Protein AF-A0A1U7WPF4-F1 (afdb_monomer)

Structure (mmCIF, N/CA/C/O backbone):
data_AF-A0A1U7WPF4-F1
#
_entry.id   AF-A0A1U7WPF4-F1
#
loop_
_atom_site.group_PDB
_atom_site.id
_atom_site.type_symbol
_atom_site.label_atom_id
_atom_site.label_alt_id
_atom_site.label_comp_id
_atom_site.label_asym_id
_atom_site.label_entity_id
_atom_site.label_seq_id
_atom_site.pdbx_PDB_ins_code
_atom_site.Cartn_x
_atom_site.Cartn_y
_atom_site.Cartn_z
_atom_site.occupancy
_atom_site.B_iso_or_equiv
_atom_site.auth_seq_id
_atom_site.auth_comp_id
_atom_site.auth_asym_id
_atom_site.auth_atom_id
_atom_site.pdbx_PDB_model_num
ATOM 1 N N . MET A 1 1 ? -2.478 -10.255 -0.727 1.00 48.97 1 MET A N 1
ATOM 2 C CA . MET A 1 1 ? -1.383 -9.416 -1.267 1.00 48.97 1 MET A CA 1
ATOM 3 C C . MET A 1 1 ? -1.701 -8.823 -2.640 1.00 48.97 1 MET A C 1
ATOM 5 O O . MET A 1 1 ? -1.668 -7.607 -2.736 1.00 48.97 1 MET A O 1
ATOM 9 N N . LYS A 1 2 ? -2.134 -9.605 -3.641 1.00 67.12 2 LYS A N 1
ATOM 10 C CA . LYS A 1 2 ? -2.385 -9.138 -5.029 1.00 67.12 2 LYS A CA 1
ATOM 11 C C . LYS A 1 2 ? -3.291 -7.903 -5.210 1.00 67.12 2 LYS A C 1
ATOM 13 O O . LYS A 1 2 ? -3.123 -7.143 -6.153 1.00 67.12 2 LYS A O 1
ATOM 18 N N . VAL A 1 3 ? -4.257 -7.677 -4.313 1.00 65.12 3 VAL A N 1
ATOM 19 C CA . VAL A 1 3 ? -5.149 -6.499 -4.386 1.00 65.12 3 VAL A CA 1
ATOM 20 C C . VAL A 1 3 ? -4.386 -5.196 -4.132 1.00 65.12 3 VAL A C 1
ATOM 22 O O . VAL A 1 3 ? -4.653 -4.196 -4.787 1.00 65.12 3 VAL A O 1
ATOM 25 N N . TRP A 1 4 ? -3.424 -5.208 -3.207 1.00 64.62 4 TRP A N 1
ATOM 26 C CA . TRP A 1 4 ? -2.628 -4.025 -2.883 1.00 64.62 4 TRP A CA 1
ATOM 27 C C . TRP A 1 4 ? -1.679 -3.660 -4.024 1.00 64.62 4 TRP A C 1
ATOM 29 O O . TRP A 1 4 ? -1.626 -2.502 -4.424 1.00 64.62 4 TRP A O 1
ATOM 39 N N . GLU A 1 5 ? -1.018 -4.661 -4.609 1.00 70.12 5 GLU A N 1
ATOM 40 C CA . GLU A 1 5 ? -0.181 -4.496 -5.804 1.00 70.12 5 GLU A CA 1
ATOM 41 C C . GLU A 1 5 ? -0.967 -3.831 -6.939 1.00 70.12 5 GLU A C 1
ATOM 43 O O . GLU A 1 5 ? -0.505 -2.848 -7.509 1.00 70.12 5 GLU A O 1
ATOM 48 N N . ARG A 1 6 ? -2.206 -4.278 -7.183 1.00 73.75 6 ARG A N 1
ATOM 49 C CA . ARG A 1 6 ? -3.078 -3.701 -8.215 1.00 73.75 6 ARG A CA 1
ATOM 50 C C . ARG A 1 6 ? -3.474 -2.249 -7.930 1.00 73.75 6 ARG A C 1
ATOM 52 O O . ARG A 1 6 ? -3.532 -1.440 -8.847 1.00 73.75 6 ARG A O 1
ATOM 59 N N . VAL A 1 7 ? -3.756 -1.909 -6.670 1.00 72.38 7 VAL A N 1
ATOM 60 C CA . VAL A 1 7 ? -4.099 -0.530 -6.269 1.00 72.38 7 VAL A CA 1
ATOM 61 C C . VAL A 1 7 ? -2.905 0.406 -6.456 1.00 72.38 7 VAL A C 1
ATOM 63 O O . VAL A 1 7 ? -3.070 1.510 -6.978 1.00 72.38 7 VAL A O 1
ATOM 66 N N . VAL A 1 8 ? -1.712 -0.038 -6.052 1.00 73.19 8 VAL A N 1
ATOM 67 C CA . VAL A 1 8 ? -0.465 0.710 -6.243 1.00 73.19 8 VAL A CA 1
ATOM 68 C C . VAL A 1 8 ? -0.181 0.887 -7.732 1.00 73.19 8 VAL A C 1
ATOM 70 O O . VAL A 1 8 ? 0.056 2.009 -8.164 1.00 73.19 8 VAL A O 1
ATOM 73 N N . GLU A 1 9 ? -0.284 -0.178 -8.527 1.00 77.88 9 GLU A N 1
ATOM 74 C CA . GLU A 1 9 ? -0.051 -0.130 -9.972 1.00 77.88 9 GLU A CA 1
ATOM 75 C C . GLU A 1 9 ? -0.976 0.872 -10.678 1.00 77.88 9 GLU A C 1
ATOM 77 O O . GLU A 1 9 ? -0.495 1.720 -11.425 1.00 77.88 9 GLU A O 1
ATOM 82 N N . VAL A 1 10 ? -2.288 0.823 -10.417 1.00 77.50 10 VAL A N 1
ATOM 83 C CA . VAL A 1 10 ? -3.262 1.735 -11.047 1.00 77.50 10 VAL A CA 1
ATOM 84 C C . VAL A 1 10 ? -2.981 3.194 -10.685 1.00 77.50 10 VAL A C 1
ATOM 86 O O . VAL A 1 10 ? -3.049 4.062 -11.550 1.00 77.50 10 VAL A O 1
ATOM 89 N N . THR A 1 11 ? -2.634 3.455 -9.423 1.00 73.06 11 THR A N 1
ATOM 90 C CA . THR A 1 11 ? -2.362 4.814 -8.926 1.00 73.06 11 THR A CA 1
ATOM 91 C C . THR A 1 11 ? -1.055 5.363 -9.496 1.00 73.06 11 THR A C 1
ATOM 93 O O . THR A 1 11 ? -0.963 6.527 -9.856 1.00 73.06 11 THR A O 1
ATOM 96 N N . VAL A 1 12 ? -0.025 4.525 -9.606 1.00 77.50 12 VAL A N 1
ATOM 97 C CA . VAL A 1 12 ? 1.260 4.936 -10.180 1.00 77.50 12 VAL A CA 1
ATOM 98 C C . VAL A 1 12 ? 1.130 5.158 -11.691 1.00 77.50 12 VAL A C 1
ATOM 100 O O . VAL A 1 12 ? 1.697 6.113 -12.211 1.00 77.50 12 VAL A O 1
ATOM 103 N N . ARG A 1 13 ? 0.348 4.335 -12.400 1.00 80.62 13 ARG A N 1
ATOM 104 C CA . ARG A 1 13 ? 0.133 4.478 -13.849 1.00 80.62 13 ARG A CA 1
ATOM 105 C C . ARG A 1 13 ? -0.703 5.699 -14.244 1.00 80.62 13 ARG A C 1
ATOM 107 O O . ARG A 1 13 ? -0.490 6.195 -15.342 1.00 80.62 13 ARG A O 1
ATOM 114 N N . SER A 1 14 ? -1.626 6.187 -13.406 1.00 77.19 14 SER A N 1
ATOM 115 C CA . SER A 1 14 ? -2.423 7.385 -13.741 1.00 77.19 14 SER A CA 1
ATOM 116 C C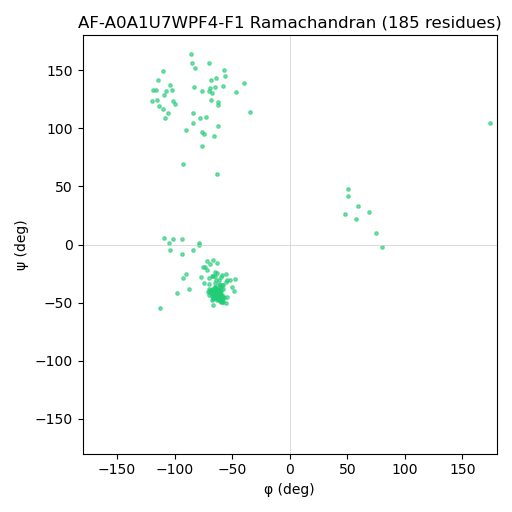 . SER A 1 14 ? -1.583 8.660 -13.817 1.00 77.19 14 SER A C 1
ATOM 118 O O . SER A 1 14 ? -1.926 9.580 -14.553 1.00 77.19 14 SER A O 1
ATOM 120 N N . ASP A 1 15 ? -0.472 8.693 -13.080 1.00 71.06 15 ASP A N 1
ATOM 121 C CA . ASP A 1 15 ? 0.337 9.894 -12.855 1.00 71.06 15 ASP A CA 1
ATOM 122 C C . ASP A 1 15 ? 1.695 9.848 -13.577 1.00 71.06 15 ASP A C 1
ATOM 124 O O . ASP A 1 15 ? 2.563 10.701 -13.339 1.00 71.06 15 ASP A O 1
ATOM 128 N N . LEU A 1 16 ? 1.932 8.822 -14.399 1.00 78.44 16 LEU A N 1
ATOM 129 C CA . LEU A 1 16 ? 3.168 8.636 -15.156 1.00 78.44 16 LEU A CA 1
ATOM 130 C C . LEU A 1 16 ? 2.895 8.718 -16.656 1.00 78.44 16 LEU A C 1
ATOM 132 O O . LEU A 1 16 ? 2.123 7.936 -17.204 1.00 78.44 16 LEU A O 1
ATOM 136 N N . SER A 1 17 ? 3.599 9.622 -17.339 1.00 80.06 17 SER A N 1
ATOM 137 C CA . SER A 1 17 ? 3.676 9.624 -18.798 1.00 80.06 17 SER A CA 1
ATOM 138 C C . SER A 1 17 ? 4.633 8.518 -19.243 1.00 80.06 17 SER A C 1
ATOM 140 O O . SER A 1 17 ? 5.854 8.694 -19.225 1.00 80.06 17 SER A O 1
ATOM 142 N N . ILE A 1 18 ? 4.084 7.359 -19.594 1.00 84.44 18 ILE A N 1
ATOM 143 C CA . ILE A 1 18 ? 4.850 6.258 -20.179 1.00 84.44 18 ILE A CA 1
ATOM 144 C C . ILE A 1 18 ? 4.971 6.519 -21.681 1.00 84.44 18 ILE A C 1
ATOM 146 O O . ILE A 1 18 ? 4.001 6.910 -22.325 1.00 84.44 18 ILE A O 1
ATOM 150 N N . TYR A 1 19 ? 6.170 6.334 -22.227 1.00 85.00 19 TYR A N 1
ATOM 151 C CA . TYR A 1 19 ? 6.428 6.548 -23.647 1.00 85.00 19 TYR A CA 1
ATOM 152 C C . TYR A 1 19 ? 5.709 5.484 -24.492 1.00 85.00 19 TYR A C 1
ATOM 154 O O . TYR A 1 19 ? 5.697 4.315 -24.110 1.00 85.00 19 TYR A O 1
ATOM 162 N N . GLU A 1 20 ? 5.160 5.860 -25.651 1.00 85.25 20 GLU A N 1
ATOM 163 C CA . GLU A 1 20 ? 4.393 4.947 -26.527 1.00 85.25 20 GLU A CA 1
ATOM 164 C C . GLU A 1 20 ? 5.209 3.725 -26.983 1.00 85.25 20 GLU A C 1
ATOM 166 O O . GLU A 1 20 ? 4.675 2.648 -27.223 1.00 85.25 20 GLU A O 1
ATOM 171 N N . ASN A 1 21 ? 6.532 3.872 -27.039 1.00 87.44 21 ASN A N 1
ATOM 172 C CA . ASN A 1 21 ? 7.481 2.844 -27.461 1.00 87.44 21 ASN A CA 1
ATOM 173 C C . ASN A 1 21 ? 7.767 1.803 -26.359 1.00 87.44 21 ASN A C 1
ATOM 175 O O . ASN A 1 21 ? 8.615 0.928 -26.546 1.00 87.44 21 ASN A O 1
ATOM 179 N N . GLN A 1 22 ? 7.160 1.935 -25.177 1.00 89.44 22 GLN A N 1
ATOM 180 C CA . GLN A 1 22 ? 7.374 1.029 -24.055 1.00 89.44 22 GLN A CA 1
ATOM 181 C C . GLN A 1 22 ? 6.469 -0.201 -24.199 1.00 89.44 22 GLN A C 1
ATOM 183 O O . GLN A 1 22 ? 5.284 -0.151 -23.895 1.00 89.44 22 GLN A O 1
ATOM 188 N N . PHE A 1 23 ? 7.040 -1.339 -24.591 1.00 89.75 23 PHE A N 1
ATOM 189 C CA . PHE A 1 23 ? 6.283 -2.594 -24.729 1.00 89.75 23 PHE A CA 1
ATOM 190 C C . PHE A 1 23 ? 6.318 -3.462 -23.462 1.00 89.75 23 PHE A C 1
ATOM 192 O O . PHE A 1 23 ? 5.392 -4.220 -23.183 1.00 89.75 23 PHE A O 1
ATOM 199 N N . GLY A 1 24 ? 7.395 -3.367 -22.677 1.00 89.50 24 GLY A N 1
ATOM 200 C CA . GLY A 1 24 ? 7.579 -4.180 -21.475 1.00 89.50 24 GLY A CA 1
ATOM 201 C C . GLY A 1 24 ? 6.624 -3.775 -20.353 1.00 89.50 24 GLY A C 1
ATOM 202 O O . GLY A 1 24 ? 6.532 -2.593 -20.020 1.00 89.50 24 GLY A O 1
ATOM 203 N N . PHE A 1 25 ? 5.964 -4.764 -19.741 1.00 87.38 25 PHE A N 1
ATOM 204 C CA . PHE A 1 25 ? 5.010 -4.591 -18.636 1.00 87.38 25 PHE A CA 1
ATOM 205 C C . PHE A 1 25 ? 3.827 -3.666 -18.957 1.00 87.38 25 PHE A C 1
ATOM 207 O O . PHE A 1 25 ? 3.209 -3.134 -18.038 1.00 87.38 25 PHE A O 1
ATOM 214 N N . MET A 1 26 ? 3.478 -3.462 -20.229 1.00 89.56 26 MET A N 1
ATOM 215 C CA . MET A 1 26 ? 2.339 -2.628 -20.612 1.00 89.56 26 MET A CA 1
ATOM 216 C C . MET A 1 26 ? 1.123 -3.478 -21.006 1.00 89.56 26 MET A C 1
ATOM 218 O O . MET A 1 26 ? 1.267 -4.439 -21.761 1.00 89.56 26 MET A O 1
ATOM 222 N N . PRO A 1 27 ? -0.087 -3.168 -20.498 1.00 85.50 27 PRO A N 1
ATOM 223 C CA . PRO A 1 27 ? -1.288 -3.887 -20.896 1.00 85.50 27 PRO A CA 1
ATOM 224 C C . PRO A 1 27 ? -1.567 -3.639 -22.379 1.00 85.50 27 PRO A C 1
ATOM 226 O O . PRO A 1 27 ? -1.479 -2.507 -22.844 1.00 85.50 27 PRO A O 1
ATOM 229 N N . GLY A 1 28 ? -1.909 -4.696 -23.112 1.00 86.50 28 GLY A N 1
ATOM 230 C CA . GLY A 1 28 ? -2.171 -4.606 -24.550 1.00 86.50 28 GLY A CA 1
ATOM 231 C C . GLY A 1 28 ? -0.920 -4.579 -25.430 1.00 86.50 28 GLY A C 1
ATOM 232 O O . GLY A 1 28 ? -1.082 -4.610 -26.640 1.00 86.50 28 GLY A O 1
ATOM 233 N N . HIS A 1 29 ? 0.287 -4.597 -24.850 1.00 88.50 29 HIS A N 1
ATOM 234 C CA . HIS A 1 29 ? 1.532 -4.727 -25.601 1.00 88.50 29 HIS A CA 1
ATOM 235 C C . HIS A 1 29 ? 2.169 -6.098 -25.413 1.00 88.50 29 HIS A C 1
ATOM 237 O O . HIS A 1 29 ? 2.324 -6.592 -24.294 1.00 88.50 29 HIS A O 1
ATOM 243 N N . SER A 1 30 ? 2.561 -6.715 -26.525 1.00 89.94 30 SER A N 1
ATOM 244 C CA . SER A 1 30 ? 3.259 -8.002 -26.529 1.00 89.94 30 SER A CA 1
ATOM 245 C C . SER A 1 30 ? 4.712 -7.839 -26.956 1.00 89.94 30 SER A C 1
ATOM 247 O O . SER A 1 30 ? 5.040 -7.027 -27.820 1.00 89.94 30 SER A O 1
ATOM 249 N N . THR A 1 31 ? 5.595 -8.694 -26.435 1.00 90.31 31 THR A N 1
ATOM 250 C CA . THR A 1 31 ? 6.973 -8.823 -26.933 1.00 90.31 31 THR A CA 1
ATOM 251 C C . THR A 1 31 ? 7.001 -9.110 -28.439 1.00 90.31 31 THR A C 1
ATOM 253 O O . THR A 1 31 ? 7.909 -8.663 -29.136 1.00 90.31 31 THR A O 1
ATOM 256 N N . MET A 1 32 ? 5.981 -9.798 -28.964 1.00 91.69 32 MET A N 1
ATOM 257 C CA . MET A 1 32 ? 5.857 -10.061 -30.399 1.00 91.69 32 MET A CA 1
ATOM 258 C C . MET A 1 32 ? 5.661 -8.785 -31.221 1.00 91.69 32 MET A C 1
ATOM 260 O O . MET A 1 32 ? 6.211 -8.696 -32.312 1.00 91.69 32 MET A O 1
ATOM 264 N N . GLU A 1 33 ? 4.927 -7.794 -30.710 1.00 91.19 33 GLU A N 1
ATOM 265 C CA . GLU A 1 33 ? 4.718 -6.518 -31.409 1.00 91.19 33 GLU A CA 1
ATOM 266 C C . GLU A 1 33 ? 6.022 -5.730 -31.503 1.00 91.19 33 GLU A C 1
ATOM 268 O O . GLU A 1 33 ? 6.372 -5.244 -32.577 1.00 91.19 33 GLU A O 1
ATOM 273 N N . ALA A 1 34 ? 6.789 -5.679 -30.409 1.00 91.06 34 ALA A N 1
ATOM 274 C CA . ALA A 1 34 ? 8.099 -5.035 -30.385 1.00 91.06 34 ALA A CA 1
ATOM 275 C C . ALA A 1 34 ? 9.066 -5.685 -31.391 1.00 91.06 34 ALA A C 1
ATOM 277 O O . ALA A 1 34 ? 9.697 -4.995 -32.194 1.00 91.06 34 ALA A O 1
ATOM 278 N N . ILE A 1 35 ? 9.138 -7.023 -31.395 1.00 93.56 35 ILE A N 1
ATOM 279 C CA . ILE A 1 35 ? 9.960 -7.782 -32.351 1.00 93.56 35 ILE A CA 1
ATOM 280 C C . ILE A 1 35 ? 9.477 -7.544 -33.784 1.00 93.56 35 ILE A C 1
ATOM 282 O O . ILE A 1 35 ? 10.292 -7.356 -34.687 1.00 93.56 35 ILE A O 1
ATOM 286 N N . HIS A 1 36 ? 8.162 -7.534 -34.008 1.00 94.31 36 HIS A N 1
ATOM 287 C CA . HIS A 1 36 ? 7.580 -7.297 -35.322 1.00 94.31 36 HIS A CA 1
ATOM 288 C C . HIS A 1 36 ? 7.934 -5.906 -35.859 1.00 94.31 36 HIS A C 1
ATOM 290 O O . HIS A 1 36 ? 8.359 -5.794 -37.007 1.00 94.31 36 HIS A O 1
ATOM 296 N N . LEU A 1 37 ? 7.830 -4.860 -35.034 1.00 92.56 37 LEU A N 1
ATOM 297 C CA . LEU A 1 37 ? 8.196 -3.491 -35.407 1.00 92.56 37 LEU A CA 1
ATOM 298 C C . LEU A 1 37 ? 9.673 -3.380 -35.788 1.00 92.56 37 LEU A C 1
ATOM 300 O O . LEU A 1 37 ? 9.999 -2.827 -36.840 1.00 92.56 37 LEU A O 1
ATOM 304 N N . VAL A 1 38 ? 10.559 -3.962 -34.976 1.00 93.19 38 VAL A N 1
ATOM 305 C CA . VAL A 1 38 ? 11.996 -4.029 -35.269 1.00 93.19 38 VAL A CA 1
ATOM 306 C C . VAL A 1 38 ? 12.247 -4.752 -36.590 1.00 93.19 38 VAL A C 1
ATOM 308 O O . VAL A 1 38 ? 12.969 -4.251 -37.450 1.00 93.19 38 VAL A O 1
ATOM 311 N N . ARG A 1 39 ? 11.613 -5.908 -36.795 1.00 95.50 39 ARG A N 1
ATOM 312 C CA . ARG A 1 39 ? 11.755 -6.683 -38.029 1.00 95.50 39 ARG A CA 1
ATOM 313 C C . ARG A 1 39 ? 11.269 -5.901 -39.247 1.00 95.50 39 ARG A C 1
ATOM 315 O O . ARG A 1 39 ? 11.950 -5.8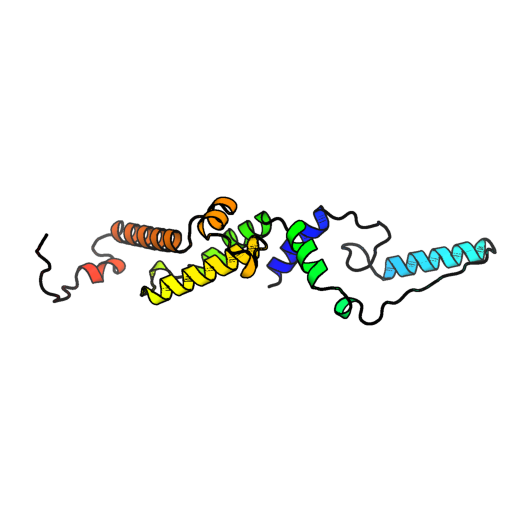89 -40.269 1.00 95.50 39 ARG A O 1
ATOM 322 N N . ARG A 1 40 ? 10.141 -5.199 -39.131 1.00 95.75 40 ARG A N 1
ATOM 323 C CA . ARG A 1 40 ? 9.592 -4.376 -40.213 1.00 95.75 40 ARG A CA 1
ATOM 324 C C . ARG A 1 40 ? 10.509 -3.207 -40.564 1.00 95.75 40 ARG A C 1
ATOM 326 O O . ARG A 1 40 ? 10.665 -2.889 -41.741 1.00 95.75 40 ARG A O 1
ATOM 333 N N . LEU A 1 41 ? 11.143 -2.597 -39.562 1.00 93.31 41 LEU A N 1
ATOM 334 C CA . LEU A 1 41 ? 12.152 -1.558 -39.764 1.00 93.31 41 LEU A CA 1
ATOM 335 C C . LEU A 1 41 ? 13.356 -2.103 -40.548 1.00 93.31 41 LEU A C 1
ATOM 337 O O . LEU A 1 41 ? 13.771 -1.493 -41.532 1.00 93.31 41 LEU A O 1
ATOM 341 N N . VAL A 1 42 ? 13.869 -3.272 -40.151 1.00 94.38 42 VAL A N 1
ATOM 342 C CA . VAL A 1 42 ? 14.988 -3.949 -40.827 1.00 94.38 42 VAL A CA 1
ATOM 343 C C . VAL A 1 42 ? 14.643 -4.271 -42.284 1.00 94.38 42 VAL A C 1
ATOM 345 O O . VAL A 1 42 ? 15.430 -3.971 -43.182 1.00 94.38 42 VAL A O 1
ATOM 348 N N . GLU A 1 43 ? 13.458 -4.832 -42.538 1.00 94.94 43 GLU A N 1
ATOM 349 C CA . GLU A 1 43 ? 12.974 -5.137 -43.892 1.00 94.94 43 GLU A CA 1
ATOM 350 C C . GLU A 1 43 ? 12.908 -3.872 -44.762 1.00 94.94 43 GLU A C 1
ATOM 352 O O . GLU A 1 43 ? 13.433 -3.858 -45.875 1.00 94.94 43 GLU A O 1
ATOM 357 N N . ARG A 1 44 ? 12.361 -2.774 -44.229 1.00 95.12 44 ARG A N 1
ATOM 358 C CA . ARG A 1 44 ? 12.224 -1.507 -44.961 1.00 95.12 44 ARG A CA 1
ATOM 359 C C . ARG A 1 44 ? 13.572 -0.851 -45.273 1.00 95.12 44 ARG A C 1
ATOM 361 O O . ARG A 1 44 ? 13.757 -0.308 -46.361 1.00 95.12 44 ARG A O 1
ATOM 368 N N . CYS A 1 45 ? 14.529 -0.894 -44.345 1.00 91.75 45 CYS A N 1
ATOM 369 C CA . CYS A 1 45 ? 15.885 -0.400 -44.603 1.00 91.75 45 CYS A CA 1
ATOM 370 C C . CYS A 1 45 ? 16.592 -1.227 -45.682 1.00 91.75 45 CYS A C 1
ATOM 372 O O . CYS A 1 45 ? 17.247 -0.655 -46.556 1.00 91.75 45 CYS A O 1
ATOM 374 N N . ARG A 1 46 ? 16.391 -2.553 -45.677 1.00 91.56 46 ARG A N 1
ATOM 375 C CA . ARG A 1 46 ? 16.917 -3.459 -46.704 1.00 91.56 46 ARG A CA 1
ATOM 376 C C . ARG A 1 46 ? 16.328 -3.166 -48.087 1.00 91.56 46 ARG A C 1
ATOM 378 O O . ARG A 1 46 ? 17.080 -3.133 -49.057 1.00 91.56 46 ARG A O 1
ATOM 385 N N . GLU A 1 47 ? 15.023 -2.913 -48.182 1.00 94.06 47 GLU A N 1
ATOM 386 C CA . GLU A 1 47 ? 14.351 -2.519 -49.433 1.00 94.06 47 GLU A CA 1
ATOM 387 C C . GLU A 1 47 ? 14.893 -1.193 -49.987 1.00 94.06 47 GLU A C 1
ATOM 389 O O . GLU A 1 47 ? 15.174 -1.079 -51.179 1.00 94.06 47 GLU A O 1
ATOM 394 N N . MET A 1 48 ? 15.104 -0.201 -49.116 1.00 93.31 48 MET A N 1
ATOM 395 C CA . MET A 1 48 ? 15.641 1.112 -49.496 1.00 93.31 48 MET A CA 1
ATOM 396 C C . MET A 1 48 ? 17.165 1.130 -49.700 1.00 93.31 48 MET A C 1
ATOM 398 O O . MET A 1 48 ? 17.712 2.198 -49.976 1.00 93.31 48 MET A O 1
ATOM 402 N N . LYS A 1 49 ? 17.855 -0.012 -49.546 1.00 92.56 49 LYS A N 1
ATOM 403 C CA . LYS A 1 49 ? 19.326 -0.133 -49.579 1.00 92.56 49 LYS A CA 1
ATOM 404 C C . LYS A 1 49 ? 20.035 0.875 -48.661 1.00 92.56 49 LYS A C 1
ATOM 406 O O . LYS A 1 49 ? 21.032 1.478 -49.050 1.00 92.56 49 LYS A O 1
ATOM 411 N N . LYS A 1 50 ? 19.498 1.087 -47.457 1.00 92.19 50 LYS A N 1
ATOM 412 C CA . LYS A 1 50 ? 20.107 1.946 -46.434 1.00 92.19 50 LYS A CA 1
ATOM 413 C C . LYS A 1 50 ? 20.757 1.096 -45.353 1.00 92.19 50 LYS A C 1
ATOM 415 O O . LYS A 1 50 ? 20.140 0.145 -44.872 1.00 92.19 50 LYS A O 1
ATOM 420 N N . ASP A 1 51 ? 21.949 1.496 -44.931 1.00 89.38 51 ASP A N 1
ATOM 421 C CA . ASP A 1 51 ? 22.616 0.887 -43.785 1.00 89.38 51 ASP A CA 1
ATOM 422 C C . ASP A 1 51 ? 21.848 1.213 -42.497 1.00 89.38 51 ASP A C 1
ATOM 424 O O . ASP A 1 51 ? 21.474 2.360 -42.236 1.00 89.38 51 ASP A O 1
ATOM 428 N N . LEU A 1 52 ? 21.570 0.176 -41.706 1.00 92.81 52 LEU A N 1
ATOM 429 C CA . LEU A 1 52 ? 20.872 0.263 -40.427 1.00 92.81 52 LEU A CA 1
ATOM 430 C C . LEU A 1 52 ? 21.794 -0.262 -39.329 1.00 92.81 52 LEU A C 1
ATOM 432 O O . LEU A 1 52 ? 22.219 -1.415 -39.365 1.00 92.81 52 LEU A O 1
ATOM 436 N N . HIS A 1 53 ? 22.039 0.567 -38.319 1.00 92.62 53 HIS A N 1
ATOM 437 C CA . HIS A 1 53 ? 22.775 0.183 -37.121 1.00 92.62 53 HIS A CA 1
ATOM 438 C C . HIS A 1 53 ? 21.813 0.106 -35.939 1.00 92.62 53 HIS A C 1
ATOM 440 O O . HIS A 1 53 ? 21.053 1.038 -35.684 1.00 92.62 53 HIS A O 1
ATOM 446 N N . MET A 1 54 ? 21.845 -1.013 -35.221 1.00 92.56 54 MET A N 1
ATOM 447 C CA . MET A 1 54 ? 21.005 -1.255 -34.052 1.00 92.56 54 MET A CA 1
ATOM 448 C C . MET A 1 54 ? 21.885 -1.454 -32.822 1.00 92.56 54 MET A C 1
ATOM 450 O O . MET A 1 54 ? 22.843 -2.223 -32.868 1.00 92.56 54 MET A O 1
ATOM 454 N N . VAL A 1 55 ? 21.545 -0.778 -31.725 1.00 95.19 55 VAL A N 1
ATOM 455 C CA . VAL A 1 55 ? 22.230 -0.915 -30.436 1.00 95.19 55 VAL A CA 1
ATOM 456 C C . VAL A 1 55 ? 21.260 -1.543 -29.445 1.00 95.19 55 VAL A C 1
ATOM 458 O O . VAL A 1 55 ? 20.204 -0.978 -29.165 1.00 95.19 55 VAL A O 1
ATOM 461 N N . PHE A 1 56 ? 21.622 -2.713 -28.924 1.00 91.50 56 PHE A N 1
ATOM 462 C CA . PHE A 1 56 ? 20.867 -3.404 -27.883 1.00 91.50 56 PHE A CA 1
ATOM 463 C C . PHE A 1 56 ? 21.528 -3.137 -26.534 1.00 91.50 56 PHE A C 1
ATOM 465 O O . PHE A 1 56 ? 22.707 -3.436 -26.351 1.00 91.50 56 PHE A O 1
ATOM 472 N N . ILE A 1 57 ? 20.772 -2.554 -25.607 1.00 92.19 57 ILE A N 1
ATOM 473 C CA . ILE A 1 57 ? 21.225 -2.263 -24.247 1.00 92.19 57 ILE A CA 1
ATOM 474 C C . ILE A 1 57 ? 20.475 -3.207 -23.315 1.00 92.19 57 ILE A C 1
ATOM 476 O O . ILE A 1 57 ? 19.251 -3.129 -23.229 1.00 92.19 57 ILE A O 1
ATOM 480 N N . ASP A 1 58 ? 21.211 -4.078 -22.631 1.00 91.56 58 ASP A N 1
ATOM 481 C CA . ASP A 1 58 ? 20.670 -4.957 -21.596 1.00 91.56 58 ASP A CA 1
ATOM 482 C C . ASP A 1 58 ? 21.249 -4.588 -20.227 1.00 91.56 58 ASP A C 1
ATOM 484 O O . ASP A 1 58 ? 22.420 -4.216 -20.105 1.00 91.56 58 ASP A O 1
ATOM 488 N N . LEU A 1 59 ? 20.409 -4.653 -19.196 1.00 89.94 59 LEU A N 1
ATOM 489 C CA . LEU A 1 59 ? 20.774 -4.287 -17.832 1.00 89.94 59 LEU A CA 1
ATOM 490 C C . LEU A 1 59 ? 20.867 -5.545 -16.974 1.00 89.94 59 LEU A C 1
ATOM 492 O O . LEU A 1 59 ? 19.857 -6.126 -16.580 1.00 89.94 59 LEU A O 1
ATOM 496 N N . GLU A 1 60 ? 22.090 -5.917 -16.607 1.00 90.94 60 GLU A N 1
ATOM 497 C CA . GLU A 1 60 ? 22.324 -7.048 -15.714 1.00 90.94 60 GLU A CA 1
ATOM 498 C C . GLU A 1 60 ? 21.694 -6.791 -14.332 1.00 90.94 60 GLU A C 1
ATOM 500 O O . GLU A 1 60 ? 22.054 -5.824 -13.650 1.00 90.94 60 GLU A O 1
ATOM 505 N N . ASN A 1 61 ? 20.795 -7.686 -13.906 1.00 86.00 61 ASN A N 1
ATOM 506 C CA . ASN A 1 61 ? 20.102 -7.654 -12.612 1.00 86.00 61 ASN A CA 1
ATOM 507 C C . ASN A 1 61 ? 19.459 -6.290 -12.305 1.00 86.00 61 ASN A C 1
ATOM 509 O O . ASN A 1 61 ? 19.614 -5.738 -11.213 1.00 86.00 61 ASN A O 1
ATOM 513 N N . ALA A 1 62 ? 18.731 -5.739 -13.282 1.00 85.31 62 ALA A N 1
ATOM 514 C CA . ALA A 1 62 ? 18.137 -4.403 -13.211 1.00 85.31 62 ALA A CA 1
ATOM 515 C C . ALA A 1 62 ? 17.368 -4.132 -11.904 1.00 85.31 62 ALA A C 1
ATOM 517 O O . ALA A 1 62 ? 17.496 -3.046 -11.345 1.00 85.31 62 ALA A O 1
ATOM 518 N N . TYR A 1 63 ? 16.621 -5.116 -11.387 1.00 80.06 63 TYR A N 1
ATOM 519 C CA . TYR A 1 63 ? 15.832 -4.977 -10.157 1.00 80.06 63 TYR A CA 1
ATOM 520 C C . TYR A 1 63 ? 16.675 -4.881 -8.880 1.00 80.06 63 TYR A C 1
ATOM 522 O O . TYR A 1 63 ? 16.296 -4.161 -7.956 1.00 80.06 63 TYR A O 1
ATOM 530 N N . ASP A 1 64 ? 17.814 -5.571 -8.821 1.00 88.31 64 ASP A N 1
ATOM 531 C CA . A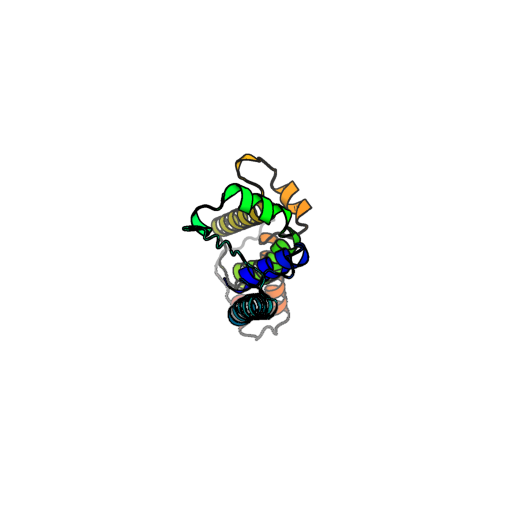SP A 1 64 ? 18.671 -5.587 -7.631 1.00 88.31 64 ASP A CA 1
ATOM 532 C C . ASP A 1 64 ? 19.486 -4.301 -7.501 1.00 88.31 64 ASP A C 1
ATOM 534 O O . ASP A 1 64 ? 19.800 -3.865 -6.393 1.00 88.31 64 ASP A O 1
ATOM 538 N N . LYS A 1 65 ? 19.777 -3.658 -8.638 1.00 88.19 65 LYS A N 1
ATOM 539 C CA . LYS A 1 65 ? 20.542 -2.409 -8.718 1.00 88.19 65 LYS A CA 1
ATOM 540 C C . LYS A 1 65 ? 19.685 -1.152 -8.501 1.00 88.19 65 LYS A C 1
ATOM 542 O O . LYS A 1 65 ? 20.238 -0.056 -8.434 1.00 88.19 65 LYS A O 1
ATOM 547 N N . VAL A 1 66 ? 18.358 -1.272 -8.363 1.00 84.25 66 VAL A N 1
ATOM 548 C CA . VAL A 1 66 ? 17.479 -0.115 -8.110 1.00 84.25 66 VAL A CA 1
ATOM 549 C C . VAL A 1 66 ? 17.730 0.450 -6.703 1.00 84.25 66 VAL A C 1
ATOM 551 O O . VAL A 1 66 ? 17.549 -0.275 -5.719 1.00 84.25 66 VAL A O 1
ATOM 554 N N . PRO A 1 67 ? 18.059 1.752 -6.554 1.00 85.06 67 PRO A N 1
ATOM 555 C CA . PRO A 1 67 ? 18.177 2.388 -5.245 1.00 85.06 67 PRO A CA 1
ATOM 556 C C . PRO A 1 67 ? 16.837 2.364 -4.497 1.00 85.06 67 PRO A C 1
ATOM 558 O O . PRO A 1 67 ? 15.932 3.160 -4.761 1.00 85.06 67 PRO A O 1
ATOM 561 N N . ARG A 1 68 ? 16.702 1.434 -3.543 1.00 78.62 68 ARG A N 1
ATOM 562 C CA . ARG A 1 68 ? 15.439 1.191 -2.824 1.00 78.62 68 ARG A CA 1
ATOM 563 C C . ARG A 1 68 ? 14.954 2.416 -2.054 1.00 78.62 68 ARG A C 1
ATOM 565 O O . ARG A 1 68 ? 13.755 2.652 -1.995 1.00 78.62 68 ARG A O 1
ATOM 572 N N . GLU A 1 69 ? 15.869 3.212 -1.509 1.00 68.69 69 GLU A N 1
ATOM 573 C CA . GLU A 1 69 ? 15.532 4.437 -0.776 1.00 68.69 69 GLU A CA 1
ATOM 574 C C . GLU A 1 69 ? 14.850 5.481 -1.674 1.00 68.69 69 GLU A C 1
ATOM 576 O O . GLU A 1 69 ? 13.828 6.057 -1.302 1.00 68.69 69 GLU A O 1
ATOM 581 N N . VAL A 1 70 ? 15.362 5.671 -2.894 1.00 75.31 70 VAL A N 1
ATOM 582 C CA . VAL A 1 70 ? 14.775 6.593 -3.876 1.00 75.31 70 VAL A CA 1
ATOM 583 C C . VAL A 1 70 ? 13.419 6.073 -4.343 1.00 75.31 70 VAL A C 1
ATOM 585 O O . VAL A 1 70 ? 12.452 6.831 -4.371 1.00 75.31 70 VAL A O 1
ATOM 588 N N . LEU A 1 71 ? 13.321 4.771 -4.633 1.00 72.44 71 LEU A N 1
ATOM 589 C CA . LEU A 1 71 ? 12.059 4.137 -5.014 1.00 72.44 71 LEU A CA 1
ATOM 590 C C . LEU A 1 71 ? 10.984 4.323 -3.933 1.00 72.44 71 LEU A C 1
ATOM 592 O O . LEU A 1 71 ? 9.858 4.695 -4.258 1.00 72.44 71 LEU A O 1
ATOM 596 N N . CYS A 1 72 ? 11.332 4.123 -2.658 1.00 66.94 72 CYS A N 1
ATOM 597 C CA . CYS A 1 72 ? 10.423 4.351 -1.535 1.00 66.94 72 CYS A CA 1
ATOM 598 C C . CYS A 1 72 ? 9.927 5.800 -1.496 1.00 66.94 72 CYS A C 1
ATOM 600 O O . CYS A 1 72 ? 8.719 6.017 -1.464 1.00 66.94 72 CYS A O 1
ATOM 602 N N . ARG A 1 73 ? 10.823 6.789 -1.594 1.00 68.19 73 ARG A N 1
ATOM 603 C CA . ARG A 1 73 ? 10.437 8.211 -1.605 1.00 68.19 73 ARG A CA 1
ATOM 604 C C . ARG A 1 73 ? 9.536 8.571 -2.789 1.00 68.19 73 ARG A C 1
ATOM 606 O O . ARG A 1 73 ? 8.590 9.340 -2.638 1.00 68.19 73 ARG A O 1
ATOM 613 N N . CYS A 1 74 ? 9.807 8.018 -3.971 1.00 71.88 74 CYS A N 1
ATOM 614 C CA . CYS A 1 74 ? 8.971 8.225 -5.154 1.00 71.88 74 CYS A CA 1
ATOM 615 C C . CYS A 1 74 ? 7.579 7.609 -4.980 1.00 71.88 74 CYS A C 1
ATOM 617 O O . CYS A 1 74 ? 6.583 8.246 -5.320 1.00 71.88 74 CYS A O 1
ATOM 619 N N . LEU A 1 75 ? 7.500 6.398 -4.424 1.00 69.88 75 LEU A N 1
ATOM 620 C CA . LEU A 1 75 ? 6.228 5.751 -4.110 1.00 69.88 75 LEU A CA 1
ATOM 621 C C . LEU A 1 75 ? 5.459 6.518 -3.032 1.00 69.88 75 LEU A C 1
ATOM 623 O O . LEU A 1 75 ? 4.252 6.658 -3.160 1.00 69.88 75 LEU A O 1
ATOM 627 N N . GLU A 1 76 ? 6.124 7.074 -2.024 1.00 68.69 76 GLU A N 1
ATOM 628 C CA . GLU A 1 76 ? 5.490 7.918 -1.001 1.00 68.69 76 GLU A CA 1
ATOM 629 C C . GLU A 1 76 ? 4.920 9.222 -1.576 1.00 68.69 76 GLU A C 1
ATOM 631 O O . GLU A 1 76 ? 3.859 9.674 -1.151 1.00 68.69 76 GLU A O 1
ATOM 636 N N . ALA A 1 77 ? 5.597 9.817 -2.561 1.00 68.88 77 ALA A N 1
ATOM 637 C CA . ALA A 1 77 ? 5.123 11.024 -3.233 1.00 68.88 77 ALA A CA 1
ATOM 638 C C . ALA A 1 77 ? 3.963 10.756 -4.212 1.00 68.88 77 ALA A C 1
ATOM 640 O O . ALA A 1 77 ? 3.107 11.620 -4.391 1.00 68.88 77 ALA A O 1
ATOM 641 N N . LYS A 1 78 ? 3.948 9.583 -4.863 1.00 67.38 78 LYS A N 1
ATOM 642 C CA . LYS A 1 78 ? 3.013 9.233 -5.951 1.00 67.38 78 LYS A CA 1
ATOM 643 C C . LYS A 1 78 ? 1.817 8.400 -5.493 1.00 67.38 78 LYS A C 1
ATOM 645 O O . LYS A 1 78 ? 0.696 8.629 -5.931 1.00 67.38 78 LYS A O 1
ATOM 650 N N . VAL A 1 79 ? 2.025 7.422 -4.613 1.00 65.94 79 VAL A N 1
ATOM 651 C CA . VAL A 1 79 ? 0.932 6.644 -4.025 1.00 65.94 79 VAL A CA 1
ATOM 652 C C . VAL A 1 79 ? 0.263 7.545 -3.005 1.00 65.94 79 VAL A C 1
ATOM 654 O O . VAL A 1 79 ? 0.707 7.652 -1.863 1.00 65.94 79 VAL A O 1
ATOM 657 N N . ALA A 1 80 ? -0.800 8.221 -3.442 1.00 63.56 80 ALA A N 1
ATOM 658 C CA . ALA A 1 80 ? -1.539 9.145 -2.604 1.00 63.56 80 ALA A CA 1
ATOM 659 C C . ALA A 1 80 ? -1.810 8.500 -1.231 1.00 63.56 80 ALA A C 1
ATOM 661 O O . ALA A 1 80 ? -2.357 7.389 -1.180 1.00 63.56 80 ALA A O 1
ATOM 662 N N . PRO A 1 81 ? -1.531 9.196 -0.113 1.00 65.12 81 PRO A N 1
ATOM 663 C CA . PRO A 1 81 ? -1.936 8.755 1.221 1.00 65.12 81 PRO A CA 1
ATOM 664 C C . PRO A 1 81 ? -3.412 8.323 1.253 1.00 65.12 81 PRO A C 1
ATOM 666 O O . PRO A 1 81 ? -3.784 7.398 1.967 1.00 65.12 81 PRO A O 1
ATOM 669 N N . LEU A 1 82 ? -4.246 8.918 0.391 1.00 61.91 82 LEU A N 1
ATOM 670 C CA . LEU A 1 82 ? -5.650 8.572 0.165 1.00 61.91 82 LEU A CA 1
ATOM 671 C C . LEU A 1 82 ? -5.898 7.128 -0.311 1.00 61.91 82 LEU A C 1
ATOM 673 O O . LEU A 1 82 ? -6.883 6.526 0.118 1.00 61.91 82 LEU A O 1
ATOM 677 N N . ALA A 1 83 ? -5.046 6.547 -1.162 1.00 66.38 83 ALA A N 1
ATOM 678 C CA . ALA A 1 83 ? -5.178 5.153 -1.601 1.00 66.38 83 ALA A CA 1
ATOM 679 C C . ALA A 1 83 ? -4.907 4.185 -0.439 1.00 66.38 83 ALA A C 1
ATOM 681 O O . ALA A 1 83 ? -5.659 3.232 -0.221 1.00 66.38 83 ALA A O 1
ATOM 682 N N . TYR A 1 84 ? -3.899 4.499 0.376 1.00 68.88 84 TYR A N 1
ATOM 683 C CA . TYR A 1 84 ? -3.590 3.764 1.601 1.00 68.88 84 TYR A CA 1
ATOM 684 C C . TYR A 1 84 ? -4.700 3.905 2.648 1.00 68.88 84 TYR A C 1
ATOM 686 O O . TYR A 1 84 ? -5.145 2.911 3.218 1.00 68.88 84 TYR A O 1
ATOM 694 N N . ILE A 1 85 ? -5.224 5.121 2.833 1.00 70.38 85 ILE A N 1
ATOM 695 C CA . ILE A 1 85 ? -6.382 5.400 3.691 1.00 70.38 85 ILE A CA 1
ATOM 696 C C . ILE A 1 85 ? -7.590 4.575 3.233 1.00 70.38 85 ILE A C 1
ATOM 698 O O . ILE A 1 85 ? -8.276 3.974 4.060 1.00 70.38 85 ILE A O 1
ATOM 702 N N . ARG A 1 86 ? -7.851 4.502 1.923 1.00 72.19 86 ARG A N 1
ATOM 703 C CA . ARG A 1 86 ? -8.957 3.716 1.359 1.00 72.19 86 ARG A CA 1
ATOM 704 C C . ARG A 1 86 ? -8.766 2.221 1.608 1.00 72.19 86 ARG A C 1
ATOM 706 O O . ARG A 1 86 ? -9.691 1.570 2.086 1.00 72.19 86 ARG A O 1
ATOM 713 N N . PHE A 1 87 ? -7.572 1.687 1.363 1.00 74.88 87 PHE A N 1
ATOM 714 C CA . PHE A 1 87 ? -7.251 0.285 1.639 1.00 74.88 87 PHE A CA 1
ATOM 715 C C . PHE A 1 87 ? -7.386 -0.059 3.123 1.00 74.88 87 PHE A C 1
ATOM 717 O O . PHE A 1 87 ? -7.989 -1.072 3.484 1.00 74.88 87 PHE A O 1
ATOM 724 N N . TYR A 1 88 ? -6.891 0.817 3.993 1.00 76.56 88 TYR A N 1
ATOM 725 C CA . TYR A 1 88 ? -7.020 0.652 5.429 1.00 76.56 88 TYR A CA 1
ATOM 726 C C . TYR A 1 88 ? -8.491 0.630 5.867 1.00 76.56 88 TYR A C 1
ATOM 728 O O . TYR A 1 88 ? -8.886 -0.244 6.638 1.00 76.56 88 TYR A O 1
ATOM 736 N N . LYS A 1 89 ? -9.323 1.538 5.335 1.00 76.56 89 LYS A N 1
ATOM 737 C CA . LYS A 1 89 ? -10.767 1.586 5.621 1.00 76.56 89 LYS A CA 1
ATOM 738 C C . LYS A 1 89 ? -11.505 0.327 5.160 1.00 76.56 89 LYS A C 1
ATOM 740 O O . LYS A 1 89 ? -12.369 -0.142 5.892 1.00 76.56 89 LYS A O 1
ATOM 745 N N . VAL A 1 90 ? -11.190 -0.187 3.969 1.00 77.56 90 VAL A N 1
ATOM 746 C CA . VAL A 1 90 ? -11.968 -1.256 3.313 1.00 77.56 90 VAL A CA 1
ATOM 747 C C . VAL A 1 90 ? -11.518 -2.657 3.724 1.00 77.56 90 VAL A C 1
ATOM 749 O O . VAL A 1 90 ? -12.359 -3.532 3.888 1.00 77.56 90 VAL A O 1
ATOM 752 N N . LEU A 1 91 ? -10.215 -2.890 3.897 1.00 79.06 91 LEU A N 1
ATOM 753 C CA . LEU A 1 91 ? -9.677 -4.237 4.121 1.00 79.06 91 LEU A CA 1
ATOM 754 C C . LEU A 1 91 ? -9.106 -4.407 5.521 1.00 79.06 91 LEU A C 1
ATOM 756 O O . LEU A 1 91 ? -9.513 -5.307 6.253 1.00 79.06 91 LEU A O 1
ATOM 760 N N . VAL A 1 92 ? -8.176 -3.538 5.914 1.00 80.44 92 VAL A N 1
ATOM 761 C CA . VAL A 1 92 ? -7.436 -3.714 7.170 1.00 80.44 92 VAL A CA 1
ATOM 762 C C . VAL A 1 92 ? -8.362 -3.573 8.370 1.00 80.44 92 VAL A C 1
ATOM 764 O O . VAL A 1 92 ? -8.401 -4.459 9.218 1.00 80.44 92 VAL A O 1
ATOM 767 N N . ARG A 1 93 ? -9.127 -2.480 8.440 1.00 83.50 93 ARG A N 1
ATOM 768 C CA . ARG A 1 93 ? -9.992 -2.178 9.582 1.00 83.50 93 ARG A CA 1
ATOM 769 C C . ARG A 1 93 ? -11.052 -3.263 9.820 1.00 83.50 93 ARG A C 1
ATOM 771 O O . ARG A 1 93 ? -11.126 -3.720 10.957 1.00 83.50 93 ARG A O 1
ATOM 778 N N . PRO A 1 94 ? -11.828 -3.726 8.820 1.00 82.44 94 PRO A N 1
ATOM 779 C CA . PRO A 1 94 ? -12.775 -4.821 9.030 1.00 82.44 94 PRO A CA 1
ATOM 780 C C . PRO A 1 94 ? -12.093 -6.133 9.420 1.00 82.44 94 PRO A C 1
ATOM 782 O O . PRO A 1 94 ? -12.569 -6.807 10.323 1.00 82.44 94 PRO A O 1
ATOM 785 N N . THR A 1 95 ? -10.948 -6.463 8.811 1.00 84.12 95 THR A N 1
ATOM 786 C CA . THR A 1 95 ? -10.200 -7.689 9.146 1.00 84.12 95 THR A CA 1
ATOM 787 C C . THR A 1 95 ? -9.684 -7.657 10.586 1.00 84.12 95 THR A C 1
ATOM 789 O O . THR A 1 95 ? -9.795 -8.641 11.308 1.00 84.12 95 THR A O 1
ATOM 792 N N . MET A 1 96 ? -9.162 -6.512 11.035 1.00 82.88 96 MET A N 1
ATOM 793 C CA . MET A 1 96 ? -8.682 -6.325 12.408 1.00 82.88 96 MET A CA 1
ATOM 794 C C . MET A 1 96 ? -9.804 -6.259 13.445 1.00 82.88 96 MET A C 1
ATOM 796 O O . MET A 1 96 ? -9.534 -6.476 14.619 1.00 82.88 96 MET A O 1
ATOM 800 N N . LEU A 1 97 ? -11.030 -5.921 13.044 1.00 84.00 97 LEU A N 1
ATOM 801 C CA . LEU A 1 97 ? -12.199 -5.868 13.929 1.00 84.00 97 LEU A CA 1
ATOM 802 C C . LEU A 1 97 ? -13.100 -7.098 13.782 1.00 84.00 97 LEU A C 1
ATOM 804 O O . LEU A 1 97 ? -14.165 -7.156 14.398 1.00 84.00 97 LEU A O 1
ATOM 808 N N . TYR A 1 98 ? -12.699 -8.082 12.979 1.00 85.06 98 TYR A N 1
ATOM 809 C CA . TYR A 1 98 ? -13.488 -9.282 12.768 1.00 85.06 98 TYR A CA 1
ATOM 810 C C . TYR A 1 98 ? -13.658 -10.047 14.086 1.00 85.06 98 TYR A C 1
ATOM 812 O O . TYR A 1 98 ? -12.683 -10.451 14.716 1.00 85.06 98 TYR A O 1
ATOM 820 N N . GLY A 1 99 ? -14.907 -10.229 14.518 1.00 81.00 99 GLY A N 1
ATOM 821 C CA . GLY A 1 99 ? -15.220 -10.885 15.789 1.00 81.00 99 GLY A CA 1
ATOM 822 C C . GLY A 1 99 ? -14.958 -10.032 17.036 1.00 81.00 99 GLY A C 1
ATOM 823 O O . GLY A 1 99 ? -15.069 -10.547 18.147 1.00 81.00 99 GLY A O 1
ATOM 824 N N . ALA A 1 100 ? -14.669 -8.733 16.892 1.00 81.50 100 ALA A N 1
ATOM 825 C CA . ALA A 1 100 ? -14.428 -7.819 18.014 1.00 81.50 100 ALA A CA 1
ATOM 826 C C . ALA A 1 100 ? -15.567 -7.772 19.054 1.00 81.50 100 ALA A C 1
ATOM 828 O O . ALA A 1 100 ? -15.332 -7.449 20.227 1.00 81.50 100 ALA A O 1
ATOM 829 N N . GLU A 1 101 ? -16.787 -8.097 18.626 1.00 80.44 101 GLU A N 1
ATOM 830 C CA . GLU A 1 101 ? -17.997 -8.189 19.450 1.00 80.44 101 GLU A CA 1
ATOM 831 C C . GLU A 1 101 ? -17.941 -9.355 20.450 1.00 80.44 101 GLU A C 1
ATOM 833 O O . GLU A 1 101 ? -18.506 -9.257 21.535 1.00 80.44 101 GLU A O 1
ATOM 838 N N . CYS A 1 102 ? -17.190 -10.417 20.139 1.00 78.38 102 CYS A N 1
ATOM 839 C CA . CYS A 1 102 ? -17.083 -11.631 20.954 1.00 78.38 102 CYS A CA 1
ATOM 840 C C . CYS A 1 102 ? -15.768 -11.729 21.745 1.00 78.38 102 CYS A C 1
ATOM 842 O O . CYS A 1 102 ? -15.563 -12.675 22.503 1.00 78.38 102 CYS A O 1
ATOM 844 N N . TRP A 1 103 ? -14.836 -10.792 21.561 1.00 79.31 103 TRP A N 1
ATOM 845 C CA . TRP A 1 103 ? -13.524 -10.872 22.201 1.00 79.31 103 TRP A CA 1
ATOM 846 C C . TRP A 1 103 ? -13.567 -10.510 23.690 1.00 79.31 103 TRP A C 1
ATOM 848 O O . TRP A 1 103 ? -14.030 -9.430 24.071 1.00 79.31 103 TRP A O 1
ATOM 858 N N . LEU A 1 104 ? -12.943 -11.338 24.532 1.00 75.25 104 LEU A N 1
ATOM 859 C CA . LEU A 1 104 ? -12.619 -10.973 25.911 1.00 75.25 104 LEU A CA 1
ATOM 860 C C . LEU A 1 104 ? -11.397 -10.036 25.913 1.00 75.25 104 LEU A C 1
ATOM 862 O O . LEU A 1 104 ? -10.238 -10.454 25.978 1.00 75.25 104 LEU A O 1
ATOM 866 N N . VAL A 1 105 ? -11.650 -8.743 25.732 1.00 73.50 105 VAL A N 1
ATOM 867 C CA . VAL A 1 105 ? -10.585 -7.756 25.538 1.00 73.50 105 VAL A CA 1
ATOM 868 C C . VAL A 1 105 ? -10.042 -7.296 26.884 1.00 73.50 105 VAL A C 1
ATOM 870 O O . VAL A 1 105 ? -10.727 -6.617 27.639 1.00 73.50 105 VAL A O 1
ATOM 873 N N . LYS A 1 106 ? -8.783 -7.653 27.150 1.00 80.94 106 LYS A N 1
ATOM 874 C CA . LYS A 1 106 ? -7.967 -7.075 28.222 1.00 80.94 106 LYS A CA 1
ATOM 875 C C . LYS A 1 106 ? -7.294 -5.796 27.725 1.00 80.94 106 LYS A C 1
ATOM 877 O O . LYS A 1 106 ? -7.011 -5.676 26.529 1.00 80.94 106 LYS A O 1
ATOM 882 N N . ASP A 1 107 ? -6.931 -4.901 28.639 1.00 81.69 107 ASP A N 1
ATOM 883 C CA . ASP A 1 107 ? -6.228 -3.653 28.299 1.00 81.69 107 ASP A CA 1
ATOM 884 C C . ASP A 1 107 ? -4.936 -3.891 27.506 1.00 81.69 107 ASP A C 1
ATOM 886 O O . ASP A 1 107 ? -4.600 -3.130 26.599 1.00 81.69 107 ASP A O 1
ATOM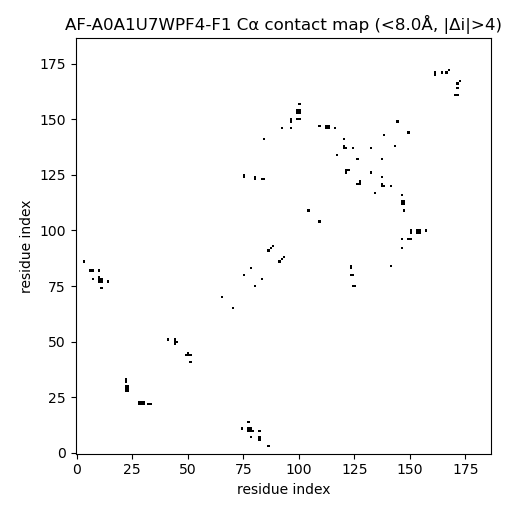 890 N N . THR A 1 108 ? -4.246 -5.005 27.757 1.00 84.00 108 THR A N 1
ATOM 891 C CA . THR A 1 108 ? -3.047 -5.406 27.007 1.00 84.00 108 THR A CA 1
ATOM 892 C C . THR A 1 108 ? -3.322 -5.637 25.518 1.00 84.00 108 THR A C 1
ATOM 894 O O . THR A 1 108 ? -2.493 -5.281 24.678 1.00 84.00 108 THR A O 1
ATOM 897 N N . HIS A 1 109 ? -4.483 -6.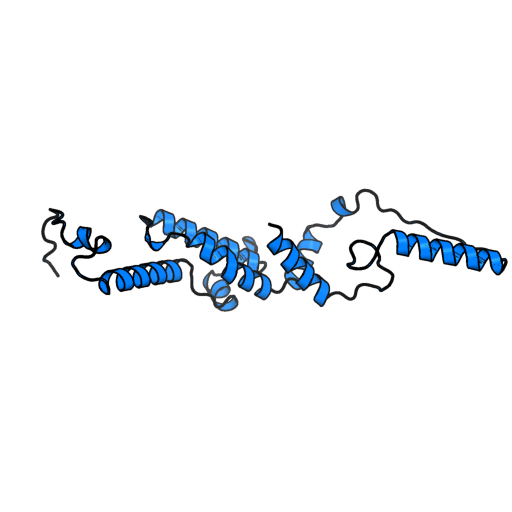191 25.158 1.00 80.62 109 HIS A N 1
ATOM 898 C CA . HIS A 1 109 ? -4.884 -6.378 23.762 1.00 80.62 109 HIS A CA 1
ATOM 899 C C . HIS A 1 109 ? -5.220 -5.041 23.101 1.00 80.62 109 HIS A C 1
ATOM 901 O O . HIS A 1 109 ? -4.785 -4.790 21.977 1.00 80.62 109 HIS A O 1
ATOM 907 N N . VAL A 1 110 ? -5.901 -4.146 23.823 1.00 81.75 110 VAL A N 1
ATOM 908 C CA . VAL A 1 110 ? -6.206 -2.790 23.338 1.00 81.75 110 VAL A CA 1
ATOM 909 C C . VAL A 1 110 ? -4.924 -2.021 23.032 1.00 81.75 110 VAL A C 1
ATOM 911 O O . VAL A 1 110 ? -4.816 -1.398 21.977 1.00 81.75 110 VAL A O 1
ATOM 914 N N . GLN A 1 111 ? -3.922 -2.090 23.914 1.00 85.06 111 GLN A N 1
ATOM 915 C CA . GLN A 1 111 ? -2.643 -1.416 23.683 1.00 85.06 111 GLN A CA 1
ATOM 916 C C . GLN A 1 111 ? -1.909 -1.974 22.462 1.00 85.06 111 GLN A C 1
ATOM 918 O O . GLN A 1 111 ? -1.407 -1.203 21.647 1.00 85.06 111 GLN A O 1
ATOM 923 N N . LYS A 1 112 ? -1.907 -3.299 22.267 1.00 84.88 112 LYS A N 1
ATOM 924 C CA . LYS A 1 112 ? -1.322 -3.919 21.065 1.00 84.88 112 LYS A CA 1
ATOM 925 C C . LYS A 1 112 ? -2.005 -3.436 19.782 1.00 84.88 112 LYS A C 1
ATOM 927 O O . LYS A 1 112 ? -1.312 -3.093 18.826 1.00 84.88 112 LYS A O 1
ATOM 932 N N . ILE A 1 113 ? -3.337 -3.339 19.780 1.00 83.56 113 ILE A N 1
ATOM 933 C CA . ILE A 1 113 ? -4.107 -2.806 18.645 1.00 83.56 113 ILE A CA 1
ATOM 934 C C . ILE A 1 113 ? -3.758 -1.332 18.398 1.00 83.56 113 ILE A C 1
ATOM 936 O O . ILE A 1 113 ? -3.485 -0.960 17.260 1.00 83.56 113 ILE A O 1
ATOM 940 N N . LYS A 1 114 ? -3.679 -0.504 19.448 1.00 84.81 114 LYS A N 1
ATOM 941 C CA . LYS A 1 114 ? -3.303 0.920 19.343 1.00 84.81 114 LYS A CA 1
ATOM 942 C C . LYS A 1 114 ? -1.892 1.117 18.791 1.00 84.81 114 LYS A C 1
ATOM 944 O O . LYS A 1 114 ? -1.663 2.020 17.981 1.00 84.81 114 LYS A O 1
ATOM 949 N N . VAL A 1 115 ? -0.942 0.278 19.205 1.00 86.06 115 VAL A N 1
ATOM 950 C CA . VAL A 1 115 ? 0.435 0.298 18.691 1.00 86.06 115 VAL A CA 1
ATOM 951 C C . VAL A 1 115 ? 0.468 -0.118 17.221 1.00 86.06 115 VAL A C 1
ATOM 953 O O . VAL A 1 115 ? 1.100 0.570 16.417 1.00 86.06 115 VAL A O 1
ATOM 956 N N . ALA A 1 116 ? -0.237 -1.192 16.853 1.00 83.69 116 ALA A N 1
ATOM 957 C CA . ALA A 1 116 ? -0.340 -1.642 15.466 1.00 83.69 116 ALA A CA 1
ATOM 958 C C . ALA A 1 116 ? -0.970 -0.564 14.570 1.00 83.69 116 ALA A C 1
ATOM 960 O O . ALA A 1 116 ? -0.378 -0.189 13.561 1.00 83.69 116 ALA A O 1
ATOM 961 N N . GLU A 1 117 ? -2.101 0.010 14.989 1.00 83.75 117 GLU A N 1
ATOM 962 C CA . GLU A 1 117 ? -2.776 1.116 14.305 1.00 83.75 117 GLU A CA 1
ATOM 963 C C . GLU A 1 117 ? -1.834 2.302 14.095 1.00 83.75 117 GLU A C 1
ATOM 965 O O . GLU A 1 117 ? -1.669 2.777 12.976 1.00 83.75 117 GLU A O 1
ATOM 970 N N . THR A 1 118 ? -1.152 2.745 15.152 1.00 83.44 118 THR A N 1
ATOM 971 C CA . THR A 1 118 ? -0.236 3.891 15.079 1.00 83.44 118 THR A CA 1
ATOM 972 C C . THR A 1 118 ? 0.934 3.624 14.133 1.00 83.44 118 THR A C 1
ATOM 974 O O . THR A 1 118 ? 1.339 4.515 13.388 1.00 83.44 118 THR A O 1
ATOM 977 N N . ARG A 1 119 ? 1.483 2.403 14.132 1.00 81.44 119 ARG A N 1
ATOM 978 C CA . ARG A 1 119 ? 2.566 2.012 13.220 1.00 81.44 119 ARG A CA 1
ATOM 979 C C . ARG A 1 119 ? 2.097 2.001 11.766 1.00 81.44 119 ARG A C 1
ATOM 981 O O . ARG A 1 119 ? 2.819 2.488 10.903 1.00 81.44 119 ARG A O 1
ATOM 988 N N . MET A 1 120 ? 0.889 1.501 11.507 1.00 77.81 120 MET A N 1
ATOM 989 C CA . MET A 1 120 ? 0.298 1.509 10.168 1.00 77.81 120 MET A CA 1
ATOM 990 C C . MET A 1 120 ? 0.000 2.932 9.695 1.00 77.81 120 MET A C 1
ATOM 992 O O . MET A 1 120 ? 0.403 3.286 8.597 1.00 77.81 120 MET A O 1
ATOM 996 N N . LEU A 1 121 ? -0.621 3.777 10.524 1.00 77.88 121 LEU A N 1
ATOM 997 C CA . LEU A 1 121 ? -0.899 5.180 10.187 1.00 77.88 121 LEU A CA 1
ATOM 998 C C . LEU A 1 121 ? 0.384 5.971 9.890 1.00 77.88 121 LEU A C 1
ATOM 1000 O O . LEU A 1 121 ? 0.418 6.742 8.938 1.00 77.88 121 LEU A O 1
ATOM 1004 N N . ARG A 1 122 ? 1.459 5.742 10.659 1.00 78.81 122 ARG A N 1
ATOM 1005 C CA . ARG A 1 122 ? 2.782 6.330 10.385 1.00 78.81 122 ARG A CA 1
ATOM 1006 C C . ARG A 1 122 ? 3.315 5.919 9.020 1.00 78.81 122 ARG A C 1
ATOM 1008 O O . ARG A 1 122 ? 3.710 6.789 8.255 1.00 78.81 122 ARG A O 1
ATOM 1015 N N . LEU A 1 123 ? 3.261 4.624 8.709 1.00 73.25 123 LEU A N 1
ATOM 1016 C CA . LEU A 1 123 ? 3.681 4.106 7.409 1.00 73.25 123 LEU A CA 1
ATOM 1017 C C . LEU A 1 123 ? 2.858 4.725 6.266 1.00 73.25 123 LEU A C 1
ATOM 1019 O O . LEU A 1 123 ? 3.428 5.158 5.275 1.00 73.25 123 LEU A O 1
ATOM 1023 N N . MET A 1 124 ? 1.535 4.838 6.431 1.00 70.12 124 MET A N 1
ATOM 1024 C CA . MET A 1 124 ? 0.643 5.446 5.431 1.00 70.12 124 MET A CA 1
ATOM 1025 C C . MET A 1 124 ? 0.953 6.916 5.148 1.00 70.12 124 MET A C 1
ATOM 1027 O O . MET A 1 124 ? 0.690 7.401 4.052 1.00 70.12 124 MET A O 1
ATOM 1031 N N . CYS A 1 125 ? 1.470 7.636 6.140 1.00 70.00 125 CYS A N 1
ATOM 1032 C CA . CYS A 1 125 ? 1.834 9.041 6.008 1.00 70.00 125 CYS A CA 1
ATOM 1033 C C . CYS A 1 125 ? 3.311 9.263 5.643 1.00 70.00 125 CYS A C 1
ATOM 1035 O O . CYS A 1 125 ? 3.724 10.421 5.616 1.00 70.00 125 CYS A O 1
ATOM 1037 N N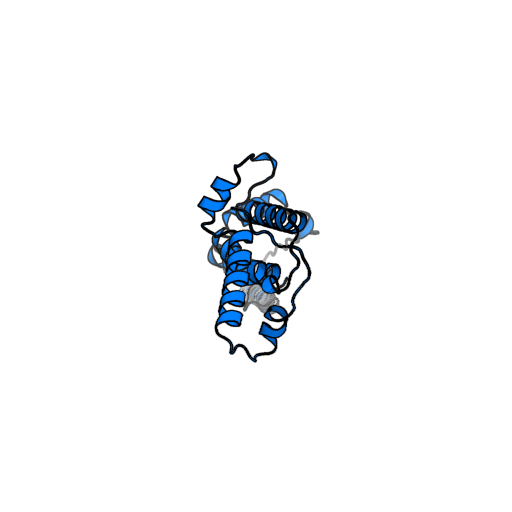 . GLY A 1 126 ? 4.083 8.197 5.383 1.00 69.81 126 GLY A N 1
ATOM 1038 C CA . GLY A 1 126 ? 5.512 8.280 5.056 1.00 69.81 126 GLY A CA 1
ATOM 1039 C C . GLY A 1 126 ? 6.383 8.716 6.237 1.00 69.81 126 GLY A C 1
ATOM 1040 O O . GLY A 1 126 ? 7.402 9.367 6.045 1.00 69.81 126 GLY A O 1
ATOM 1041 N N . HIS A 1 127 ? 5.961 8.430 7.473 1.00 72.00 127 HIS A N 1
ATOM 1042 C CA . HIS A 1 127 ? 6.667 8.881 8.670 1.00 72.00 127 HIS A CA 1
ATOM 1043 C C . HIS A 1 127 ? 7.515 7.773 9.295 1.00 72.00 127 HIS A C 1
ATOM 1045 O O . HIS A 1 127 ? 7.001 6.726 9.708 1.00 72.00 127 HIS A O 1
ATOM 1051 N N . ILE A 1 128 ? 8.811 8.037 9.449 1.00 65.44 128 ILE A N 1
ATOM 1052 C CA . ILE A 1 128 ? 9.762 7.169 10.143 1.00 65.44 128 ILE A CA 1
ATOM 1053 C C . ILE A 1 128 ? 9.766 7.448 11.651 1.00 65.44 128 ILE A C 1
ATOM 1055 O O . ILE A 1 128 ? 9.283 8.468 12.148 1.00 65.44 128 ILE A O 1
ATOM 1059 N N . ARG A 1 129 ? 10.325 6.516 12.436 1.00 60.50 129 ARG A N 1
ATOM 1060 C CA . ARG A 1 129 ? 10.398 6.653 13.905 1.00 60.50 129 ARG A CA 1
ATOM 1061 C C . ARG A 1 129 ? 11.181 7.903 14.341 1.00 60.50 129 ARG A C 1
ATOM 1063 O O . ARG A 1 129 ? 10.894 8.442 15.408 1.00 60.50 129 ARG A O 1
ATOM 1070 N N . PHE A 1 130 ? 12.129 8.360 13.522 1.00 61.38 130 PHE A N 1
ATOM 1071 C CA . PHE A 1 130 ? 12.960 9.538 13.784 1.00 61.38 130 PHE A CA 1
ATOM 1072 C C . PHE A 1 130 ? 12.227 10.871 13.634 1.00 61.38 130 PHE A C 1
ATOM 1074 O O . PHE A 1 130 ? 12.649 11.840 14.257 1.00 61.38 130 PHE A O 1
ATOM 1081 N N . ASP A 1 131 ? 11.093 10.910 12.931 1.00 70.06 131 ASP A N 1
ATOM 1082 C CA . ASP A 1 131 ? 10.367 12.162 12.687 1.00 70.06 131 ASP A CA 1
ATOM 1083 C C . ASP A 1 131 ? 9.771 12.761 13.970 1.00 70.06 131 ASP A C 1
ATOM 1085 O O . ASP A 1 131 ? 9.328 13.904 13.975 1.00 70.06 131 ASP A O 1
ATOM 1089 N N . LYS A 1 132 ? 9.722 11.991 15.073 1.00 74.56 132 LYS A N 1
ATOM 1090 C CA . LYS A 1 132 ? 9.190 12.404 16.392 1.00 74.56 132 LYS A CA 1
ATOM 1091 C C . LYS A 1 132 ? 7.814 13.095 16.323 1.00 74.56 132 LYS A C 1
ATOM 1093 O O . LYS A 1 132 ? 7.433 13.838 17.224 1.00 74.56 132 LYS A O 1
ATOM 1098 N N . ILE A 1 133 ? 7.029 12.799 15.287 1.00 76.06 133 ILE A N 1
ATOM 1099 C CA . ILE A 1 133 ? 5.702 13.385 15.080 1.00 76.06 133 ILE A CA 1
ATOM 1100 C C . ILE A 1 133 ? 4.739 12.865 16.147 1.00 76.06 133 ILE A C 1
ATOM 1102 O O . ILE A 1 133 ? 4.697 11.663 16.433 1.00 76.06 133 ILE A O 1
ATOM 1106 N N . ARG A 1 134 ? 3.952 13.775 16.722 1.00 79.75 134 ARG A N 1
ATOM 1107 C CA . ARG A 1 134 ? 2.893 13.482 17.694 1.00 79.75 134 ARG A CA 1
ATOM 1108 C C . ARG A 1 134 ? 1.773 12.641 17.062 1.00 79.75 134 ARG A C 1
ATOM 1110 O O . ARG A 1 134 ? 1.450 12.801 15.888 1.00 79.75 134 ARG A O 1
ATOM 1117 N N . LYS A 1 135 ? 1.184 11.710 17.821 1.00 78.62 135 LYS A N 1
ATOM 1118 C CA . LYS A 1 135 ? 0.172 10.761 17.300 1.00 78.62 135 LYS A CA 1
ATOM 1119 C C . LYS A 1 135 ? -1.116 11.464 16.853 1.00 78.62 135 LYS A C 1
ATOM 1121 O O . LYS A 1 135 ? -1.809 10.950 15.984 1.00 78.62 135 LYS A O 1
ATOM 1126 N N . GLU A 1 136 ? -1.412 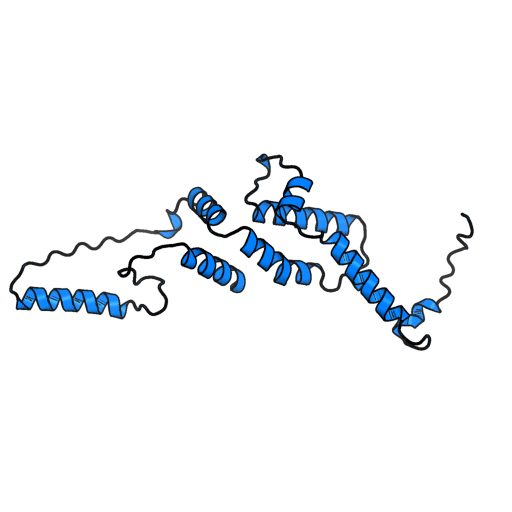12.615 17.444 1.00 80.12 136 GLU A N 1
ATOM 1127 C CA . GLU A 1 136 ? -2.579 13.458 17.189 1.00 80.12 136 GLU A CA 1
ATOM 1128 C C . GLU A 1 136 ? -2.506 14.059 15.782 1.00 80.12 136 GLU A C 1
ATOM 1130 O O . GLU A 1 136 ? -3.423 13.881 14.993 1.00 80.12 136 GLU A O 1
ATOM 1135 N N . VAL A 1 137 ? -1.347 14.614 15.411 1.00 78.38 137 VAL A N 1
ATOM 1136 C CA . VAL A 1 137 ? -1.099 15.203 14.082 1.00 78.38 137 VAL A CA 1
ATOM 1137 C C . VAL A 1 137 ? -1.324 14.183 12.961 1.00 78.38 137 VAL A C 1
ATOM 1139 O O . VAL A 1 137 ? -1.874 14.499 11.909 1.00 78.38 137 VAL A O 1
ATOM 1142 N N . ILE A 1 138 ? -0.929 12.928 13.193 1.00 75.81 138 ILE A N 1
ATOM 1143 C CA . ILE A 1 138 ? -1.142 11.837 12.234 1.00 75.81 138 ILE A CA 1
ATOM 1144 C C . ILE A 1 138 ? -2.635 11.512 12.114 1.00 75.81 138 ILE A C 1
ATOM 1146 O O . ILE A 1 138 ? -3.114 11.247 11.015 1.00 75.81 138 ILE A O 1
ATOM 1150 N N . ARG A 1 139 ? -3.384 11.539 13.223 1.00 78.00 139 ARG A N 1
ATOM 1151 C CA . ARG A 1 139 ? -4.832 11.290 13.201 1.00 78.00 139 ARG A CA 1
ATOM 1152 C C . ARG A 1 139 ? -5.586 12.405 12.492 1.00 78.00 139 ARG A C 1
ATOM 1154 O O . ARG A 1 139 ? -6.444 12.081 11.677 1.00 78.00 139 ARG A O 1
ATOM 1161 N N . ASP A 1 140 ? -5.225 13.662 12.727 1.00 78.88 140 ASP A N 1
ATOM 1162 C CA . ASP A 1 140 ? -5.857 14.816 12.078 1.00 78.88 140 ASP A CA 1
ATOM 1163 C C . ASP A 1 140 ? -5.625 14.795 10.567 1.00 78.88 140 ASP A C 1
ATOM 1165 O O . ASP A 1 140 ? -6.560 14.953 9.785 1.00 78.88 140 ASP A O 1
ATOM 1169 N N . LYS A 1 141 ? -4.395 14.478 10.142 1.00 74.31 141 LYS A N 1
ATOM 1170 C CA . LYS A 1 141 ? -4.045 14.330 8.723 1.00 74.31 141 LYS A CA 1
ATOM 1171 C C . LYS A 1 141 ? -4.834 13.214 8.033 1.00 74.31 141 LYS A C 1
ATOM 1173 O O . LYS A 1 141 ? -5.134 13.299 6.846 1.00 74.31 141 LYS A O 1
ATOM 1178 N N . VAL A 1 142 ? -5.132 12.143 8.764 1.00 73.00 142 VAL A N 1
ATOM 1179 C CA . VAL A 1 142 ? -5.801 10.954 8.230 1.00 73.00 142 VAL A CA 1
ATOM 1180 C C . VAL A 1 142 ? -7.333 11.049 8.334 1.00 73.00 142 VAL A C 1
ATOM 1182 O O . VAL A 1 142 ? -8.041 10.407 7.553 1.00 73.00 142 VAL A O 1
ATOM 1185 N N . GLY A 1 143 ? -7.858 11.837 9.277 1.00 74.94 143 GLY A N 1
ATOM 1186 C CA . GLY A 1 143 ? -9.291 12.075 9.465 1.00 74.94 143 GLY A CA 1
ATOM 1187 C C . GLY A 1 143 ? -10.095 10.799 9.738 1.00 74.94 143 GLY A C 1
ATOM 1188 O O . GLY A 1 143 ? -11.226 10.657 9.273 1.00 74.94 143 GLY A O 1
ATOM 1189 N N . MET A 1 144 ? -9.501 9.810 10.416 1.00 76.81 144 MET A N 1
ATOM 1190 C CA . MET A 1 144 ? -10.137 8.520 10.692 1.00 76.81 144 MET A CA 1
ATOM 1191 C C . MET A 1 144 ? -10.351 8.292 12.187 1.00 76.81 144 MET A C 1
ATOM 1193 O O . MET A 1 144 ? -9.410 8.402 12.968 1.00 76.81 144 MET A O 1
ATOM 1197 N N . ALA A 1 145 ? -11.564 7.857 12.553 1.00 81.50 145 ALA A N 1
ATOM 1198 C CA . ALA A 1 145 ? -11.852 7.322 13.885 1.00 81.50 145 ALA A CA 1
ATOM 1199 C C . ALA A 1 145 ? -10.918 6.152 14.209 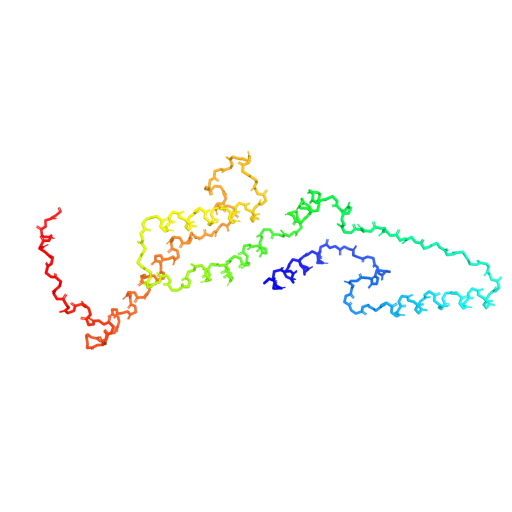1.00 81.50 145 ALA A C 1
ATOM 1201 O O . ALA A 1 145 ? -10.576 5.371 13.312 1.00 81.50 145 ALA A O 1
ATOM 1202 N N . SER A 1 146 ? -10.538 6.024 15.474 1.00 83.12 146 SER A N 1
ATOM 1203 C CA . SER A 1 146 ? -9.611 4.986 15.915 1.00 83.12 146 SER A CA 1
ATOM 1204 C C . SER A 1 146 ? -10.232 3.588 15.867 1.00 83.12 146 SER A C 1
ATOM 1206 O O . SER A 1 146 ? -11.452 3.424 15.947 1.00 83.12 146 SER A O 1
ATOM 1208 N N . LEU A 1 147 ? -9.396 2.551 15.767 1.00 83.25 147 LEU A N 1
ATOM 1209 C CA . LEU A 1 147 ? -9.850 1.162 15.892 1.00 83.25 147 LEU A CA 1
ATOM 1210 C C . LEU A 1 147 ? -10.525 0.912 17.238 1.00 83.25 147 LEU A C 1
ATOM 1212 O O . LEU A 1 147 ? -11.482 0.154 17.295 1.00 83.25 147 LEU A O 1
ATOM 1216 N N . ASP A 1 148 ? -10.054 1.568 18.296 1.00 83.31 148 ASP A N 1
ATOM 1217 C CA . ASP A 1 148 ? -10.630 1.480 19.638 1.00 83.31 148 ASP A CA 1
ATOM 1218 C C . ASP A 1 148 ? -12.082 1.994 19.673 1.00 83.31 148 ASP A C 1
ATOM 1220 O O . ASP A 1 148 ? -12.971 1.287 20.149 1.00 83.31 148 ASP A O 1
ATOM 1224 N N . GLU A 1 149 ? -12.353 3.160 19.081 1.00 86.44 149 GLU A N 1
ATOM 1225 C CA . GLU A 1 149 ? -13.722 3.679 18.939 1.00 86.44 149 GLU A CA 1
ATOM 1226 C C . GLU A 1 149 ? -14.579 2.766 18.068 1.00 86.44 149 GLU A C 1
ATOM 1228 O O . GLU A 1 149 ? -15.697 2.426 18.445 1.00 86.44 149 GLU A O 1
ATOM 1233 N N . LYS A 1 150 ? -14.050 2.295 16.932 1.00 88.12 150 LYS A N 1
ATOM 1234 C CA . LYS A 1 150 ? -14.797 1.389 16.048 1.00 88.12 150 LYS A CA 1
ATOM 1235 C C . LYS A 1 150 ? -15.102 0.044 16.699 1.00 88.12 150 LYS A C 1
ATOM 1237 O O . LYS A 1 150 ? -16.166 -0.520 16.456 1.00 88.12 150 LYS A O 1
ATOM 1242 N N . MET A 1 151 ? -14.213 -0.440 17.559 1.00 85.62 151 MET A N 1
ATOM 1243 C CA . MET A 1 151 ? -14.433 -1.635 18.366 1.00 85.62 151 MET A CA 1
ATOM 1244 C C . MET A 1 151 ? -15.558 -1.418 19.386 1.00 85.62 151 MET A C 1
ATOM 1246 O O . MET A 1 151 ? -16.415 -2.288 19.540 1.00 85.62 151 MET A O 1
ATOM 1250 N N . ARG A 1 152 ? -15.588 -0.258 20.061 1.00 85.88 152 ARG A N 1
ATOM 1251 C CA . ARG A 1 152 ? -16.686 0.109 20.973 1.00 85.88 152 ARG A CA 1
ATOM 1252 C C . ARG A 1 152 ? -18.009 0.238 20.231 1.00 85.88 152 ARG A C 1
ATOM 1254 O O . ARG A 1 152 ? -18.993 -0.332 20.681 1.00 85.88 152 ARG A O 1
ATOM 1261 N N . GLU A 1 153 ? -18.024 0.920 19.087 1.00 88.00 153 GLU A N 1
ATOM 1262 C CA . GLU A 1 153 ? -19.222 1.050 18.252 1.00 88.00 153 GLU A CA 1
ATOM 1263 C C . GLU A 1 153 ? -19.783 -0.319 17.848 1.00 88.00 153 GLU A C 1
ATOM 1265 O O . GLU A 1 153 ? -20.984 -0.532 17.967 1.00 88.00 153 GLU A O 1
ATOM 1270 N N . ALA A 1 154 ? -18.939 -1.252 17.393 1.00 86.75 154 ALA A N 1
ATOM 1271 C CA . ALA A 1 154 ? -19.380 -2.597 17.013 1.00 86.75 154 ALA A CA 1
ATOM 1272 C C . ALA A 1 154 ? -20.027 -3.334 18.199 1.00 86.75 154 ALA A C 1
ATOM 1274 O O . ALA A 1 154 ? -21.135 -3.851 18.098 1.00 86.75 154 ALA A O 1
ATOM 1275 N N . ARG A 1 155 ? -19.389 -3.282 19.374 1.00 87.12 155 ARG A N 1
ATOM 1276 C CA . ARG A 1 155 ? -19.920 -3.890 20.604 1.00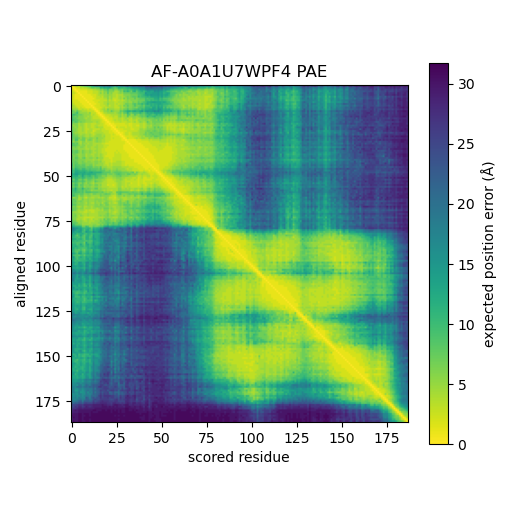 87.12 155 ARG A CA 1
ATOM 1277 C C . ARG A 1 155 ? -21.244 -3.284 21.048 1.00 87.12 155 ARG A C 1
ATOM 1279 O O . ARG A 1 155 ? -22.135 -4.021 21.456 1.00 87.12 155 ARG A O 1
ATOM 1286 N N . LEU A 1 156 ? -21.374 -1.960 20.976 1.00 87.81 156 LEU A N 1
ATOM 1287 C CA . LEU A 1 156 ? -22.618 -1.275 21.321 1.00 87.81 156 LEU A CA 1
ATOM 1288 C C . LEU A 1 156 ? -23.735 -1.647 20.345 1.00 87.81 156 LEU A C 1
ATOM 1290 O O . LEU A 1 156 ? -24.823 -1.996 20.788 1.00 87.81 156 LEU A O 1
ATOM 1294 N N . ARG A 1 157 ? -23.453 -1.696 19.038 1.00 89.38 157 ARG A N 1
ATOM 1295 C CA . ARG A 1 157 ? -24.430 -2.157 18.037 1.00 89.38 157 ARG A CA 1
ATOM 1296 C C . ARG A 1 157 ? -24.874 -3.598 18.281 1.00 89.38 157 ARG A C 1
ATOM 1298 O O . ARG A 1 157 ? -26.061 -3.892 18.144 1.00 89.38 157 ARG A O 1
ATOM 1305 N N . TRP A 1 158 ? -23.953 -4.486 18.657 1.00 86.25 158 TRP A N 1
ATOM 1306 C CA . TRP A 1 158 ? -24.290 -5.857 19.043 1.00 86.25 158 TRP A CA 1
ATOM 1307 C C . TRP A 1 158 ? -25.174 -5.898 20.283 1.00 86.25 158 TRP A C 1
ATOM 1309 O O . TRP A 1 158 ? -26.200 -6.572 20.302 1.00 86.25 158 TRP A O 1
ATOM 1319 N N . PHE A 1 159 ? -24.820 -5.131 21.311 1.00 83.69 159 PHE A N 1
ATOM 1320 C CA . PHE A 1 159 ? -25.611 -5.039 22.531 1.00 83.69 159 PHE A CA 1
ATOM 1321 C C . PHE A 1 159 ? -27.027 -4.513 22.257 1.00 83.69 159 PHE A C 1
ATOM 1323 O O . PHE A 1 159 ? -28.008 -5.100 22.711 1.00 83.69 159 PHE A O 1
ATOM 1330 N N . GLU A 1 160 ? -27.161 -3.464 21.447 1.00 87.50 160 GLU A N 1
ATOM 1331 C CA . GLU A 1 160 ? -28.452 -2.947 20.985 1.00 87.50 160 GLU A CA 1
ATOM 1332 C C . GLU A 1 160 ? -29.227 -3.981 20.160 1.00 87.50 160 GLU A C 1
ATOM 1334 O O . GLU A 1 160 ? -30.450 -4.085 20.263 1.00 87.50 160 GLU A O 1
ATOM 1339 N N . HIS A 1 161 ? -28.539 -4.770 19.330 1.00 87.44 161 HIS A N 1
ATOM 1340 C CA . HIS A 1 161 ? -29.150 -5.897 18.633 1.00 87.44 161 HIS A CA 1
ATOM 1341 C C . HIS A 1 161 ? -29.711 -6.923 19.627 1.00 87.44 161 HIS A C 1
ATOM 1343 O O . HIS A 1 161 ? -30.875 -7.293 19.503 1.00 87.44 161 HIS A O 1
ATOM 1349 N N . VAL A 1 162 ? -28.945 -7.312 20.650 1.00 85.62 162 VAL A N 1
ATOM 1350 C CA . VAL A 1 162 ? -29.388 -8.236 21.707 1.00 85.62 162 VAL A CA 1
ATOM 1351 C C . VAL A 1 162 ? -30.587 -7.671 22.478 1.00 85.62 162 VAL A C 1
ATOM 1353 O O . VAL A 1 162 ? -31.570 -8.386 22.670 1.00 85.62 162 VAL A O 1
ATOM 1356 N N . LYS A 1 163 ? -30.572 -6.385 22.857 1.00 83.81 163 LYS A N 1
ATOM 1357 C CA . LYS A 1 163 ? -31.683 -5.738 23.582 1.00 83.81 163 LYS A CA 1
ATOM 1358 C C . LYS A 1 163 ? -32.981 -5.659 22.778 1.00 83.81 163 LYS A C 1
ATOM 1360 O O . LYS A 1 163 ? -34.051 -5.746 23.374 1.00 83.81 163 LYS A O 1
ATOM 1365 N N . ARG A 1 164 ? -32.903 -5.551 21.447 1.00 87.06 164 ARG A N 1
ATOM 1366 C CA . ARG A 1 164 ? -34.074 -5.578 20.549 1.00 87.06 164 ARG A CA 1
ATOM 1367 C C . ARG A 1 164 ? -34.724 -6.957 20.422 1.00 87.06 164 ARG A C 1
ATOM 1369 O O . ARG A 1 164 ? -35.827 -7.056 19.893 1.00 87.06 164 ARG A O 1
ATOM 1376 N N . ARG A 1 165 ? -34.060 -8.031 20.857 1.00 85.81 165 ARG A N 1
ATOM 1377 C CA . ARG A 1 165 ? -34.607 -9.394 20.798 1.00 85.81 165 ARG A CA 1
ATOM 1378 C C . ARG A 1 165 ? -35.541 -9.650 21.981 1.00 85.81 165 ARG A C 1
ATOM 1380 O O . ARG A 1 165 ? -35.373 -9.078 23.063 1.00 85.81 165 ARG A O 1
ATOM 1387 N N . SER A 1 166 ? -36.508 -10.546 21.766 1.00 84.00 166 SER A N 1
ATOM 1388 C CA . SER A 1 166 ? -37.435 -10.982 22.812 1.00 84.00 166 SER A CA 1
ATOM 1389 C C . SER A 1 166 ? -36.669 -11.548 24.005 1.00 84.00 166 SER A C 1
ATOM 1391 O O . SER A 1 166 ? -35.577 -12.102 23.858 1.00 84.00 166 SER A O 1
ATOM 1393 N N . ILE A 1 167 ? -37.239 -11.414 25.201 1.00 78.94 167 ILE A N 1
ATOM 1394 C CA . ILE A 1 167 ? -36.580 -11.864 26.433 1.00 78.94 167 ILE A CA 1
ATOM 1395 C C . ILE A 1 167 ? -36.389 -13.390 26.456 1.00 78.94 167 ILE A C 1
ATOM 1397 O O . ILE A 1 167 ? -35.485 -13.905 27.104 1.00 78.94 167 ILE A O 1
ATOM 1401 N N . GLU A 1 168 ? -37.201 -14.123 25.698 1.00 82.75 168 GLU A N 1
ATOM 1402 C CA . GLU A 1 168 ? -37.136 -15.578 25.535 1.00 82.75 168 GLU A CA 1
ATOM 1403 C C . GLU A 1 168 ? -35.981 -16.025 24.624 1.00 82.75 168 GLU A C 1
ATOM 1405 O O . GLU A 1 168 ? -35.542 -17.175 24.706 1.00 82.75 168 GLU A O 1
ATOM 1410 N N . ALA A 1 169 ? -35.446 -15.117 23.799 1.00 82.56 169 ALA A N 1
ATOM 1411 C CA . ALA A 1 169 ? -34.407 -15.425 22.827 1.00 82.56 169 ALA A CA 1
ATOM 1412 C C . ALA A 1 169 ? -33.141 -16.014 23.492 1.00 82.56 169 ALA A C 1
ATOM 1414 O O . ALA A 1 169 ? -32.648 -15.448 24.474 1.00 82.56 169 ALA A O 1
ATOM 1415 N N . PRO A 1 170 ? -32.538 -17.076 22.913 1.00 84.62 170 PRO A N 1
ATOM 1416 C CA . PRO A 1 170 ? -31.321 -17.715 23.429 1.00 84.62 170 PRO A CA 1
ATOM 1417 C C . PRO A 1 170 ? -30.169 -16.757 23.735 1.00 84.62 170 PRO A C 1
ATOM 1419 O O . PRO A 1 170 ? -29.476 -16.894 24.737 1.00 84.62 170 PRO A O 1
ATOM 1422 N N . VAL A 1 171 ? -30.014 -15.718 22.914 1.00 80.38 171 VAL A N 1
ATOM 1423 C CA . VAL A 1 171 ? -28.953 -14.709 23.054 1.00 80.38 171 VAL A CA 1
ATOM 1424 C C . VAL A 1 171 ? -29.037 -13.896 24.355 1.00 80.38 171 VAL A C 1
ATOM 1426 O O . VAL A 1 171 ? -28.061 -13.254 24.729 1.00 80.38 171 VAL A O 1
ATOM 1429 N N . ARG A 1 172 ? -30.185 -13.922 25.049 1.00 79.81 172 ARG A N 1
ATOM 1430 C CA . ARG A 1 172 ? -30.423 -13.234 26.328 1.00 79.81 172 ARG A CA 1
ATOM 1431 C C . ARG A 1 172 ? -30.435 -14.178 27.528 1.00 79.81 172 ARG A C 1
ATOM 1433 O O . ARG A 1 172 ? -30.626 -13.723 28.649 1.00 79.81 172 ARG A O 1
ATOM 1440 N N . TRP A 1 173 ? -30.209 -15.478 27.333 1.00 79.50 173 TRP A N 1
ATOM 1441 C CA . TRP A 1 173 ? -30.240 -16.457 28.425 1.00 79.50 173 TRP A CA 1
ATOM 1442 C C . TRP A 1 173 ? -29.236 -16.138 29.535 1.00 79.50 173 TRP A C 1
ATOM 1444 O O . TRP A 1 173 ? -29.561 -16.313 30.704 1.00 79.50 173 TRP A O 1
ATOM 1454 N N . CYS A 1 174 ? -28.069 -15.588 29.192 1.00 72.69 174 CYS A N 1
ATOM 1455 C CA . CYS A 1 174 ? -27.082 -15.162 30.183 1.00 72.69 174 CYS A CA 1
ATOM 1456 C C . CYS A 1 174 ? -27.579 -14.031 31.098 1.00 72.69 174 CYS A C 1
ATOM 1458 O O . CYS A 1 174 ? -27.094 -13.926 32.215 1.00 72.69 174 CYS A O 1
ATOM 1460 N N . GLU A 1 175 ? -28.553 -13.213 30.675 1.00 72.25 175 GLU A N 1
ATOM 1461 C CA . GLU A 1 175 ? -29.151 -12.181 31.541 1.00 72.25 175 GLU A CA 1
ATOM 1462 C C . GLU A 1 175 ? -30.007 -12.789 32.666 1.00 72.25 175 GLU A C 1
ATOM 1464 O O . GLU A 1 175 ? -30.318 -12.101 33.632 1.00 72.25 175 GLU A O 1
ATOM 1469 N N . ARG A 1 176 ? -30.390 -14.069 32.548 1.00 65.44 176 ARG A N 1
ATOM 1470 C CA . ARG A 1 176 ? -31.136 -14.821 33.570 1.00 65.44 176 ARG A CA 1
ATOM 1471 C C . ARG A 1 176 ? -30.244 -15.611 34.520 1.00 65.44 176 ARG A C 1
ATOM 1473 O O . ARG A 1 176 ? -30.749 -16.201 35.469 1.00 65.44 176 ARG A O 1
ATOM 1480 N N . LEU A 1 177 ? -28.943 -15.674 34.246 1.00 67.00 177 LEU A N 1
ATOM 1481 C CA . LEU A 1 177 ? -28.002 -16.321 35.145 1.00 67.00 177 LEU A CA 1
ATOM 1482 C C . LEU A 1 177 ? -27.720 -15.355 36.298 1.00 67.00 177 LEU A C 1
ATOM 1484 O O . LEU A 1 177 ? -27.035 -14.350 36.114 1.00 67.00 177 LEU A O 1
ATOM 1488 N N . GLU A 1 178 ? -28.228 -15.664 37.490 1.00 52.50 178 GLU A N 1
ATOM 1489 C CA . GLU A 1 178 ? -27.715 -15.070 38.722 1.00 52.50 178 GLU A CA 1
ATOM 1490 C C . GLU A 1 178 ? -26.275 -15.550 38.912 1.00 52.50 178 GLU A C 1
ATOM 1492 O O . GLU A 1 178 ? -25.995 -16.623 39.446 1.00 52.50 178 GLU A O 1
ATOM 1497 N N . VAL A 1 179 ? -25.322 -14.762 38.422 1.00 55.34 179 VAL A N 1
ATOM 1498 C CA . VAL A 1 179 ? -23.928 -14.939 38.805 1.00 55.34 179 VAL A CA 1
ATOM 1499 C C . VAL A 1 179 ? -23.843 -14.424 40.234 1.00 55.34 179 VAL A C 1
ATOM 1501 O O . VAL A 1 179 ? -23.992 -13.225 40.452 1.00 55.34 179 VAL A O 1
ATOM 1504 N N . GLY A 1 180 ? -23.654 -15.324 41.201 1.00 45.53 180 GLY A N 1
ATOM 1505 C CA . GLY A 1 180 ? -23.502 -15.024 42.628 1.00 45.53 180 GLY A CA 1
ATOM 1506 C C . GLY A 1 180 ? -22.254 -14.191 42.946 1.00 45.53 180 GLY A C 1
ATOM 1507 O O . GLY A 1 180 ? -21.375 -14.626 43.685 1.00 45.53 180 GLY A O 1
ATOM 1508 N N . LEU A 1 181 ? -22.158 -12.991 42.382 1.00 42.59 181 LEU A N 1
ATOM 1509 C CA . LEU A 1 181 ? -21.204 -11.962 42.743 1.00 42.59 181 LEU A CA 1
ATOM 1510 C C . LEU A 1 181 ? -21.969 -10.896 43.517 1.00 42.59 181 LEU A C 1
ATOM 1512 O O . LEU A 1 181 ? -22.876 -10.242 43.009 1.00 42.59 181 LEU A O 1
ATOM 1516 N N . ARG A 1 182 ? -21.602 -10.814 44.795 1.00 39.44 182 ARG A N 1
ATOM 1517 C CA . ARG A 1 182 ? -22.141 -9.934 45.828 1.00 39.44 182 ARG A CA 1
ATOM 1518 C C . ARG A 1 182 ? -22.428 -8.529 45.298 1.00 39.44 182 ARG A C 1
ATOM 1520 O O . ARG A 1 182 ? -21.623 -7.952 44.572 1.00 39.44 182 ARG A O 1
ATOM 1527 N N . SER A 1 183 ? -23.562 -8.001 45.747 1.00 34.53 183 SER A N 1
ATOM 1528 C CA . SER A 1 183 ? -24.038 -6.633 45.566 1.00 34.53 183 SER A CA 1
ATOM 1529 C C . SER A 1 183 ? -22.908 -5.597 45.554 1.00 34.53 183 SER A C 1
ATOM 1531 O O . SER A 1 183 ? -22.299 -5.318 46.587 1.00 34.53 183 SER A O 1
ATOM 1533 N N . LEU A 1 184 ? -22.696 -4.949 44.412 1.00 40.69 184 LEU A N 1
ATOM 1534 C CA . LEU A 1 184 ? -22.173 -3.586 44.387 1.00 40.69 184 LEU A CA 1
ATOM 1535 C C . LEU A 1 184 ? -23.370 -2.635 44.362 1.00 40.69 184 LEU A C 1
ATOM 1537 O O . LEU A 1 184 ? -23.689 -2.009 43.357 1.00 40.69 184 LEU A O 1
ATOM 1541 N N . SER A 1 185 ? -24.075 -2.600 45.491 1.00 30.27 185 SER A N 1
ATOM 1542 C CA . SER A 1 185 ? -24.935 -1.490 45.882 1.00 30.27 185 SER A CA 1
ATOM 1543 C C . SER A 1 185 ? -24.071 -0.517 46.681 1.00 30.27 185 SER A C 1
ATOM 1545 O O . SER A 1 185 ? -23.808 -0.739 47.862 1.00 30.27 185 SER A O 1
ATOM 1547 N N . GLY A 1 186 ? -23.593 0.527 46.019 1.00 35.72 186 GLY A N 1
ATOM 1548 C CA . GLY A 1 186 ? -22.820 1.596 46.637 1.00 35.72 186 GLY A CA 1
ATOM 1549 C C . GLY A 1 186 ? -22.323 2.543 45.558 1.00 35.72 186 GLY A C 1
ATOM 1550 O O . GLY A 1 186 ? -21.448 2.157 44.793 1.00 35.72 186 GLY A O 1
ATOM 1551 N N . LEU A 1 187 ? -22.987 3.699 45.496 1.00 32.81 187 LEU A N 1
ATOM 1552 C CA . LEU A 1 187 ? -22.672 4.941 44.779 1.00 32.81 187 LEU A CA 1
ATOM 1553 C C . LEU A 1 187 ? -21.224 5.106 44.289 1.00 32.81 187 LEU A C 1
ATOM 1555 O O . LEU A 1 187 ? -20.297 4.910 45.105 1.00 32.81 187 LEU A O 1
#

Organism: Nicotiana sylvestris (NCBI:txid4096)

InterPro domains:
  IPR000477 Reverse transcriptase domain [PF00078] (16-81)

pLDDT: mean 78.76, std 12.56, range [30.27, 95.75]

Mean predicted aligned error: 14.13 Å

Radius of gyration: 28.74 Å; Cα contacts (8 Å, |Δi|>4): 74; chains: 1; bounding box: 60×33×96 Å

Solvent-accessible surface area (backbone atoms only — not comparable to full-atom values): 11706 Å² total; per-residue (Å²): 112,72,67,58,56,50,54,51,50,55,48,46,54,76,78,48,93,74,62,90,87,57,40,78,96,35,90,98,44,45,73,64,55,57,52,48,52,54,51,51,51,54,52,52,32,59,74,68,73,45,93,81,87,84,86,86,87,82,68,84,61,56,79,79,70,51,62,61,70,59,52,50,55,51,45,57,73,52,47,48,49,64,59,50,52,48,46,40,63,69,50,50,49,53,63,75,47,61,64,50,71,76,55,90,78,48,70,69,57,54,50,51,51,53,50,52,50,52,55,50,55,31,55,51,70,69,49,59,86,85,68,73,72,59,74,63,63,57,38,65,76,65,71,59,86,51,70,67,57,53,44,50,51,50,36,50,52,50,50,52,52,56,69,73,45,61,82,83,39,76,92,42,51,70,80,72,55,81,67,93,67,78,84,87,82,72,136

Foldseek 3Di:
DVVVVVLLVVQLVVPDDDDPLDQPPDPPHDPVVNVVVVVVVVVVCVVVVHDDDDDDDDDDPVVVPDPVVVVLVVSLVRVPLVSLLVCCVPPVLCVVLPCLLPDPDDVVNVVVQVVVQLVSLCVSNVHDPVVPDDSVVSCVVSVDDGSVVVSVVVNVVVVVVLVPDDCPDPSNVVVVDPPPDDDPPDD

Sequence (187 aa):
MKVWERVVEVTVRSDLSIYENQFGFMPGHSTMEAIHLVRRLVERCREMKKDLHMVFIDLENAYDKVPREVLCRCLEAKVAPLAYIRFYKVLVRPTMLYGAECWLVKDTHVQKIKVAETRMLRLMCGHIRFDKIRKEVIRDKVGMASLDEKMREARLRWFEHVKRRSIEAPVRWCERLEVGLRSLSGL

Secondary structure (DSSP, 8-state):
-HHHHHHHHHHHHHT----TT--TT-TT--HHHHHHHHHHHHHHHHHTT----------TTTTTTS-HHHHHHHHHHHS-HHHHHHHIIIIIHHHHTTTTTT----HHHHHHHHHHHHHHHHHHTT--GGG---HHHHHHHHT---HHHHHHHHHHHHHHHHHTS-TTSGGGGGGG-----------